Protein AF-A0A7M3TCW0-F1 (afdb_monomer)

Mean predicted aligned error: 7.7 Å

Radius of gyration: 23.43 Å; Cα contacts (8 Å, |Δi|>4): 213; chains: 1; bounding box: 50×34×59 Å

Sequence (186 aa):
MEIKKISEKLANQNLDQLAKSLGYKTTESFQKTLDKFNQSETLKDWLWDGGYDLVNTSTEFVTKLANALNIDITQSMNVAVKYNSLTKKLKDSYIYAITDYKRNTETVFQMMHDNNKRKIPLYADDLLFKTKQEVIDTISKKVVHHYEKNREAVKGNILYYEVYLLTEKYICHIDGSFKEPIGWFN

Secondary structure (DSSP, 8-state):
-HHHHHHHHHTTS-HHHHHHHTT-SSHHHHHHHHHHHHH-SSHHHHHHH--B-SS-BHHHHHHHHHHHTT---HHHHHHHHHHHHHHHHHTT-EEEEEE----SS--HHHHHHHHHHHEEE--HHHHTT--HHHHHHHHHHHHHHHHHHHTTTSSS-EEEEEEEETTEEEEE-TTS-BPSP-----

Nearest PDB structures (foldseek):
  7yyh-assembly1_N  TM=1.724E-01  e=1.184E+00  Homo sapiens
  6eqt-assembly1_A  TM=2.057E-01  e=2.791E+00  Homo sapiens
  7ywx-assembly1_N  TM=1.913E-01  e=4.942E+00  Homo sapiens

Solvent-accessible surface area (backbone atoms only — not comparable to full-atom values): 10630 Å² total; per-residue (Å²): 109,62,56,61,56,52,57,61,60,48,76,80,54,62,57,62,62,50,18,47,76,63,65,37,94,42,48,68,64,37,47,57,53,49,53,56,52,71,68,30,76,38,69,44,51,29,61,71,70,54,46,68,74,90,76,38,41,36,64,53,43,54,51,48,51,27,59,76,67,74,47,92,49,66,69,62,49,53,52,25,53,51,47,55,54,49,38,65,52,30,69,81,15,29,35,36,58,40,50,76,54,76,91,84,85,75,50,71,68,59,49,53,54,41,51,57,71,34,50,44,85,44,54,48,87,60,50,62,99,49,54,72,64,54,32,50,54,47,49,21,52,52,43,31,54,49,44,76,74,33,50,85,78,37,72,44,55,71,71,33,29,42,35,35,52,67,94,43,79,43,53,32,38,62,86,30,49,70,68,83,81,70,84,73,84,130

Structure (mmCIF, N/CA/C/O backbone):
data_AF-A0A7M3TCW0-F1
#
_entry.id   AF-A0A7M3TCW0-F1
#
loop_
_atom_site.group_PDB
_atom_site.id
_atom_site.type_symbol
_atom_site.label_atom_id
_atom_site.label_alt_id
_atom_site.label_comp_id
_atom_site.label_asym_id
_atom_site.label_entity_id
_atom_site.label_seq_id
_atom_site.pdbx_PDB_ins_code
_atom_site.Cartn_x
_atom_site.Cartn_y
_atom_site.Cartn_z
_atom_site.occupancy
_atom_site.B_iso_or_equiv
_atom_site.auth_seq_id
_atom_site.auth_comp_id
_atom_site.auth_asym_id
_atom_site.auth_atom_id
_atom_site.pdbx_PDB_model_num
ATOM 1 N N . MET A 1 1 ? -13.061 -10.212 9.613 1.00 52.66 1 MET A N 1
ATOM 2 C CA . MET A 1 1 ? -13.531 -11.285 10.528 1.00 52.66 1 MET A CA 1
ATOM 3 C C . MET A 1 1 ? -13.792 -10.784 11.952 1.00 52.66 1 MET A C 1
ATOM 5 O O . MET A 1 1 ? -14.714 -11.291 12.571 1.00 52.66 1 MET A O 1
ATOM 9 N N . GLU A 1 2 ? -13.056 -9.795 12.478 1.00 64.88 2 GLU A N 1
ATOM 10 C CA . GLU A 1 2 ? -13.273 -9.325 13.863 1.00 64.88 2 GLU A CA 1
ATOM 11 C C . GLU A 1 2 ? -14.311 -8.213 14.034 1.00 64.88 2 GLU A C 1
ATOM 13 O O . GLU A 1 2 ? -15.026 -8.235 15.029 1.00 64.88 2 GLU A O 1
ATOM 18 N N . ILE A 1 3 ? -14.477 -7.316 13.051 1.00 73.56 3 ILE A N 1
ATOM 19 C CA . ILE A 1 3 ? -15.500 -6.255 13.119 1.00 73.56 3 ILE A CA 1
ATOM 20 C C . ILE A 1 3 ? -16.894 -6.863 13.307 1.00 73.56 3 ILE A C 1
ATOM 22 O O . ILE A 1 3 ? -17.595 -6.479 14.231 1.00 73.56 3 ILE A O 1
ATOM 26 N N . LYS A 1 4 ? -17.238 -7.919 12.555 1.00 74.06 4 LYS A N 1
ATOM 27 C CA . LYS A 1 4 ? -18.513 -8.640 12.727 1.00 74.06 4 LYS A CA 1
ATOM 28 C C . LYS A 1 4 ? -18.716 -9.201 14.143 1.00 74.06 4 LYS A C 1
ATOM 30 O O . LYS A 1 4 ? -19.789 -9.022 14.701 1.00 74.06 4 LYS A O 1
ATOM 35 N N . LYS A 1 5 ? -17.687 -9.803 14.758 1.00 73.12 5 LYS A N 1
ATOM 36 C CA . LYS A 1 5 ? -17.766 -10.309 16.146 1.00 73.12 5 LYS A CA 1
ATOM 37 C C . LYS A 1 5 ? -17.983 -9.181 17.162 1.00 73.12 5 LYS A C 1
ATOM 39 O O . LYS A 1 5 ? -18.699 -9.363 18.144 1.00 73.12 5 LYS A O 1
ATOM 44 N N . ILE A 1 6 ? -17.356 -8.024 16.933 1.00 75.50 6 ILE A N 1
ATOM 45 C CA . ILE A 1 6 ? -17.550 -6.816 17.745 1.00 75.50 6 ILE A CA 1
ATOM 46 C C . ILE A 1 6 ? -18.992 -6.313 17.586 1.00 75.50 6 ILE A C 1
ATOM 48 O O . ILE A 1 6 ? -19.667 -6.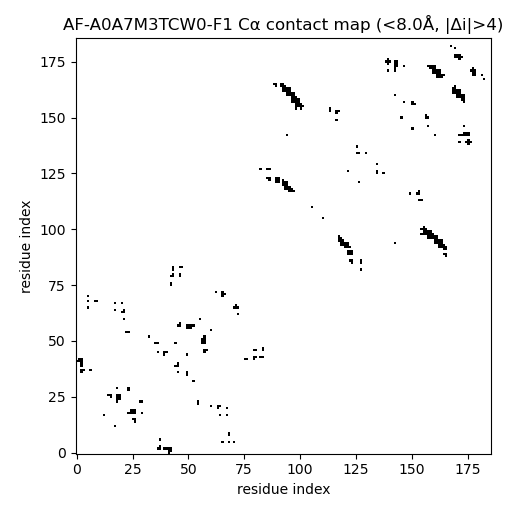097 18.591 1.00 75.50 6 ILE A O 1
ATOM 52 N N . SER A 1 7 ? -19.494 -6.210 16.351 1.00 74.94 7 SER A N 1
ATOM 53 C CA . SER A 1 7 ? -20.872 -5.794 16.052 1.00 74.94 7 SER A CA 1
ATOM 54 C C . SER A 1 7 ? -21.922 -6.744 16.649 1.00 74.94 7 SER A C 1
ATOM 56 O O . SER A 1 7 ? -22.936 -6.286 17.165 1.00 74.94 7 SER A O 1
ATOM 58 N N . GLU A 1 8 ? -21.675 -8.056 16.657 1.00 77.81 8 GLU A N 1
ATOM 59 C CA . GLU A 1 8 ? -22.563 -9.054 17.276 1.00 77.81 8 GLU A CA 1
ATOM 60 C C . GLU A 1 8 ? -22.619 -8.919 18.805 1.00 77.81 8 GLU A C 1
ATOM 62 O O . GLU A 1 8 ? -23.700 -8.947 19.394 1.00 77.81 8 GLU A O 1
ATOM 67 N N . LYS A 1 9 ? -21.471 -8.722 19.471 1.00 78.81 9 LYS A N 1
ATOM 68 C CA . LYS A 1 9 ? -21.430 -8.502 20.930 1.00 78.81 9 LYS A CA 1
ATOM 69 C C . LYS A 1 9 ? -22.040 -7.162 21.347 1.00 78.81 9 LYS A C 1
ATOM 71 O O . LYS A 1 9 ? -22.556 -7.059 22.460 1.00 78.81 9 LYS A O 1
ATOM 76 N N . LEU A 1 10 ? -21.995 -6.158 20.472 1.00 81.25 10 LEU A N 1
ATOM 77 C CA . LEU A 1 10 ? -22.581 -4.836 20.696 1.00 81.25 10 LEU A CA 1
ATOM 78 C C . LEU A 1 10 ? -24.108 -4.856 20.801 1.00 81.25 10 LEU A C 1
ATOM 80 O O . LEU A 1 10 ? -24.660 -4.050 21.544 1.00 81.25 10 LEU A O 1
ATOM 84 N N . ALA A 1 11 ? -24.782 -5.789 20.122 1.00 74.75 11 ALA A N 1
ATOM 85 C CA . ALA A 1 11 ? -26.246 -5.864 20.097 1.00 74.75 11 ALA A CA 1
ATOM 86 C C . ALA A 1 11 ? -26.885 -6.044 21.490 1.00 74.75 11 ALA A C 1
ATOM 88 O O . ALA A 1 11 ? -28.045 -5.694 21.682 1.00 74.75 11 ALA A O 1
ATOM 89 N N . ASN A 1 12 ? -26.122 -6.550 22.466 1.00 73.44 12 ASN A N 1
ATOM 90 C CA . ASN A 1 12 ? -26.589 -6.820 23.829 1.00 73.44 12 ASN A CA 1
ATOM 91 C C . ASN A 1 12 ? -26.092 -5.797 24.868 1.00 73.44 12 ASN A C 1
ATOM 93 O O . ASN A 1 12 ? -26.224 -6.036 26.068 1.00 73.44 12 ASN A O 1
ATOM 97 N N . GLN A 1 13 ? -25.474 -4.692 24.440 1.00 79.94 13 GLN A N 1
ATOM 98 C CA . GLN A 1 13 ? -24.865 -3.708 25.340 1.00 79.94 13 GLN A CA 1
ATOM 99 C C . GLN A 1 13 ? -25.713 -2.448 25.499 1.00 79.94 13 GLN A C 1
ATOM 101 O O . GLN A 1 13 ? -26.402 -2.007 24.581 1.00 79.94 13 GLN A O 1
ATOM 106 N N . ASN A 1 14 ? -25.604 -1.813 26.667 1.00 86.06 14 ASN A N 1
ATOM 107 C CA . ASN A 1 14 ? -26.150 -0.479 26.883 1.00 86.06 14 ASN A CA 1
ATOM 108 C C . ASN A 1 14 ? -25.229 0.563 26.221 1.00 86.06 14 ASN A C 1
ATOM 110 O O . ASN A 1 14 ? -24.142 0.854 26.728 1.00 86.06 14 ASN A O 1
ATOM 114 N N . LEU A 1 15 ? -25.672 1.127 25.092 1.00 87.38 15 LEU A N 1
ATOM 115 C CA . LEU A 1 15 ? -24.883 2.077 24.300 1.00 87.38 15 LEU A CA 1
ATOM 116 C C . LEU A 1 15 ? -24.520 3.352 25.073 1.00 87.38 15 LEU A C 1
ATOM 118 O O . LEU A 1 15 ? -23.432 3.878 24.864 1.00 87.38 15 LEU A O 1
ATOM 122 N N . ASP A 1 16 ? -25.360 3.820 26.000 1.00 88.81 16 ASP A N 1
ATOM 123 C CA . ASP A 1 16 ? -25.071 5.017 26.803 1.00 88.81 16 ASP A CA 1
ATOM 124 C C . ASP A 1 16 ? -23.925 4.771 27.790 1.00 88.81 16 ASP A C 1
ATOM 126 O O . ASP A 1 16 ? -23.047 5.620 27.979 1.00 88.81 16 ASP A O 1
ATOM 130 N N . GLN A 1 17 ? -23.924 3.605 28.442 1.00 88.69 17 GLN A N 1
ATOM 131 C CA . GLN A 1 17 ? -22.841 3.211 29.346 1.00 88.69 17 GLN A CA 1
ATOM 132 C C . GLN A 1 17 ? -21.542 2.984 28.573 1.00 88.69 17 GLN A C 1
ATOM 134 O O . GLN A 1 17 ? -20.478 3.4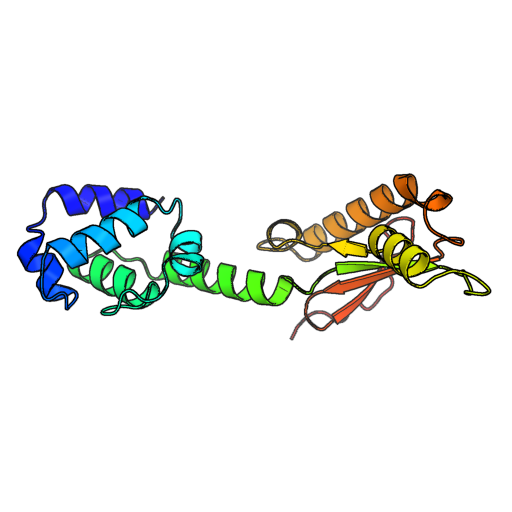43 28.999 1.00 88.69 17 GLN A O 1
ATOM 139 N N . LEU A 1 18 ? -21.638 2.343 27.408 1.00 90.75 18 LEU A N 1
ATOM 140 C CA . LEU A 1 18 ? -20.496 2.098 26.542 1.00 90.75 18 LEU A CA 1
ATOM 141 C C . LEU A 1 18 ? -19.901 3.413 26.017 1.00 90.75 18 LEU A C 1
ATOM 143 O O . LEU A 1 18 ? -18.699 3.630 26.161 1.00 90.75 18 LEU A O 1
ATOM 147 N N . ALA A 1 19 ? -20.732 4.334 25.522 1.00 92.94 19 ALA A N 1
ATOM 148 C CA . ALA A 1 19 ? -20.312 5.657 25.065 1.00 92.94 19 ALA A CA 1
ATOM 149 C C . ALA A 1 19 ? -19.507 6.398 26.145 1.00 92.94 19 ALA A C 1
ATOM 151 O O . ALA A 1 19 ? -18.404 6.882 25.877 1.00 92.94 19 ALA A O 1
ATOM 152 N N . LYS A 1 20 ? -20.001 6.407 27.390 1.00 92.06 20 LYS A N 1
ATOM 153 C CA . LYS A 1 20 ? -19.297 7.015 28.531 1.00 92.06 20 LYS A CA 1
ATOM 154 C C . LYS A 1 20 ? -17.958 6.339 28.814 1.00 92.06 20 LYS A C 1
ATOM 156 O O . LYS A 1 20 ? -16.969 7.036 29.025 1.00 92.06 20 LYS A O 1
ATOM 161 N N . SER A 1 21 ? -17.901 5.006 28.781 1.00 90.94 21 SER A N 1
ATOM 162 C CA . SER A 1 21 ? -16.655 4.259 29.015 1.00 90.94 21 SER A CA 1
ATOM 163 C C . SER A 1 21 ? -15.575 4.540 27.961 1.00 90.94 21 SER A C 1
ATOM 165 O O . SER A 1 21 ? -14.385 4.518 28.269 1.00 90.94 21 SER A O 1
ATOM 167 N N . LEU A 1 22 ? -15.982 4.879 26.732 1.00 93.81 22 LEU A N 1
ATOM 168 C CA . LEU A 1 22 ? -15.083 5.260 25.641 1.00 93.81 22 LEU A CA 1
ATOM 169 C C . LEU A 1 22 ? -14.735 6.763 25.636 1.00 93.81 22 LEU A C 1
ATOM 171 O O . LEU A 1 22 ? -13.916 7.193 24.820 1.00 93.81 22 LEU A O 1
ATOM 175 N N . GLY A 1 23 ? -15.306 7.551 26.554 1.00 93.94 23 GLY A N 1
ATOM 176 C CA . GLY A 1 23 ? -15.033 8.983 26.724 1.00 93.94 23 GLY A CA 1
ATOM 177 C C . GLY A 1 23 ? -15.970 9.921 25.957 1.00 93.94 23 GLY A C 1
ATOM 178 O O . GLY A 1 23 ? -15.739 11.130 25.939 1.00 93.94 23 GLY A O 1
ATOM 179 N N . TYR A 1 24 ? -17.033 9.405 25.336 1.00 95.00 24 TYR A N 1
ATOM 180 C CA . TYR A 1 24 ? -18.000 10.235 24.622 1.00 95.00 24 TYR A CA 1
ATOM 181 C C . TYR A 1 24 ? -18.941 10.953 25.589 1.00 95.00 24 TYR A C 1
ATOM 183 O O . TYR A 1 24 ? -19.438 10.384 26.561 1.00 95.00 24 TYR A O 1
ATOM 191 N N . LYS A 1 25 ? -19.229 12.222 25.280 1.00 90.94 25 LYS A N 1
ATOM 192 C CA . LYS A 1 25 ? -20.199 13.036 26.031 1.00 90.94 25 LYS A CA 1
ATOM 193 C C . LYS A 1 25 ? -21.648 12.653 25.733 1.00 90.94 25 LYS A C 1
ATOM 195 O O . LYS A 1 25 ? -22.504 12.825 26.595 1.00 90.94 25 LYS A O 1
ATOM 200 N N . THR A 1 26 ? -21.923 12.179 24.518 1.00 91.50 26 THR A N 1
ATOM 201 C CA . THR A 1 26 ? -23.266 11.812 24.061 1.00 91.50 26 THR A CA 1
ATOM 202 C C . THR A 1 26 ? -23.232 10.482 23.323 1.00 91.50 26 THR A C 1
ATOM 204 O O . THR A 1 26 ? -22.252 10.140 22.664 1.00 91.50 26 THR A O 1
ATOM 207 N N . THR A 1 27 ? -24.328 9.736 23.405 1.00 92.81 27 THR A N 1
ATOM 208 C CA . THR A 1 27 ? -24.494 8.473 22.674 1.00 92.81 27 THR A CA 1
ATOM 209 C C . THR A 1 27 ? -24.545 8.702 21.169 1.00 92.81 27 THR A C 1
ATOM 211 O O . THR A 1 27 ? -24.042 7.890 20.406 1.00 92.81 27 THR A O 1
ATOM 214 N N . GLU A 1 28 ? -25.071 9.847 20.726 1.00 92.38 28 GLU A N 1
ATOM 215 C CA . GLU A 1 28 ? -25.125 10.200 19.307 1.00 92.38 28 GLU A CA 1
ATOM 216 C C . GLU A 1 28 ? -23.726 10.340 18.683 1.00 92.38 28 GLU A C 1
ATOM 218 O O . GLU A 1 28 ? -23.503 9.881 17.563 1.00 92.38 28 GLU A O 1
ATOM 223 N N . SER A 1 29 ? -22.764 10.953 19.388 1.00 91.19 29 SER A N 1
ATOM 224 C CA . SER A 1 29 ? -21.401 11.079 18.856 1.00 91.19 29 SER A CA 1
ATOM 225 C C . SER A 1 29 ? -20.695 9.729 18.801 1.00 91.19 29 SER A C 1
ATOM 227 O O . SER A 1 29 ? -20.063 9.421 17.793 1.00 91.19 29 SER A O 1
ATOM 229 N N . PHE A 1 30 ? -20.886 8.895 19.825 1.00 94.31 30 PHE A N 1
ATOM 230 C CA . PHE A 1 30 ? -20.423 7.512 19.814 1.00 94.31 30 PHE A CA 1
ATOM 231 C C . PHE A 1 30 ? -21.020 6.718 18.644 1.00 94.31 30 PHE A C 1
ATOM 233 O O . PHE A 1 30 ? -20.277 6.067 17.912 1.00 94.31 30 PHE A O 1
ATOM 240 N N . GLN A 1 31 ? -22.336 6.812 18.425 1.00 91.88 31 GLN A N 1
ATOM 241 C CA . GLN A 1 31 ? -23.027 6.080 17.364 1.00 91.88 31 GLN A CA 1
ATOM 242 C C . GLN A 1 31 ? -22.484 6.445 15.981 1.00 91.88 31 GLN A C 1
ATOM 244 O O . GLN A 1 31 ? -22.228 5.556 15.181 1.00 91.88 31 GLN A O 1
ATOM 249 N N . LYS A 1 32 ? -22.205 7.729 15.719 1.00 92.00 32 LYS A N 1
ATOM 250 C CA . LYS A 1 32 ? -21.603 8.164 14.445 1.00 92.00 32 LYS A CA 1
ATOM 251 C C . LYS A 1 32 ? -20.251 7.500 14.183 1.00 92.00 32 LYS A C 1
ATOM 253 O O . LYS A 1 32 ? -19.978 7.094 13.054 1.00 92.00 32 LYS A O 1
ATOM 258 N N . THR A 1 33 ? -19.397 7.396 15.199 1.00 93.12 33 THR A N 1
ATOM 259 C CA . THR A 1 33 ? -18.105 6.707 15.071 1.00 93.12 33 THR A CA 1
ATOM 260 C C . THR A 1 33 ? -18.301 5.204 14.920 1.00 93.12 33 THR A C 1
ATOM 262 O O . THR A 1 33 ? -17.653 4.583 14.078 1.00 93.12 33 THR A O 1
ATOM 265 N N . LEU A 1 34 ? -19.234 4.622 15.674 1.00 91.50 34 LEU A N 1
ATOM 266 C CA . LEU A 1 34 ? -19.557 3.204 15.593 1.00 91.50 34 LEU A CA 1
ATOM 267 C C . LEU A 1 34 ? -20.109 2.807 14.215 1.00 91.50 34 LEU A C 1
ATOM 269 O O . LEU A 1 34 ? -19.727 1.768 13.682 1.00 91.50 34 LEU A O 1
ATOM 273 N N . ASP A 1 35 ? -20.947 3.639 13.603 1.00 90.56 35 ASP A N 1
ATOM 274 C CA . ASP A 1 35 ? -21.482 3.409 12.260 1.00 90.56 35 ASP A CA 1
ATOM 275 C C . ASP A 1 35 ? -20.360 3.392 11.218 1.00 90.56 35 ASP A C 1
ATOM 277 O O . ASP A 1 35 ? -20.307 2.490 10.384 1.00 90.56 35 ASP A O 1
ATOM 281 N N . LYS A 1 36 ? -19.408 4.331 11.305 1.00 91.00 36 LYS A N 1
ATOM 282 C CA . LYS A 1 36 ? -18.212 4.332 10.444 1.00 91.00 36 LYS A CA 1
ATOM 283 C C . LYS A 1 36 ? -17.336 3.101 10.671 1.00 91.00 36 LYS A C 1
ATOM 285 O O . LYS A 1 36 ? -16.837 2.512 9.715 1.00 91.00 36 LYS A O 1
ATOM 290 N N . PHE A 1 37 ? -17.162 2.693 11.925 1.00 91.38 37 PHE A N 1
ATOM 291 C CA . PHE A 1 37 ? -16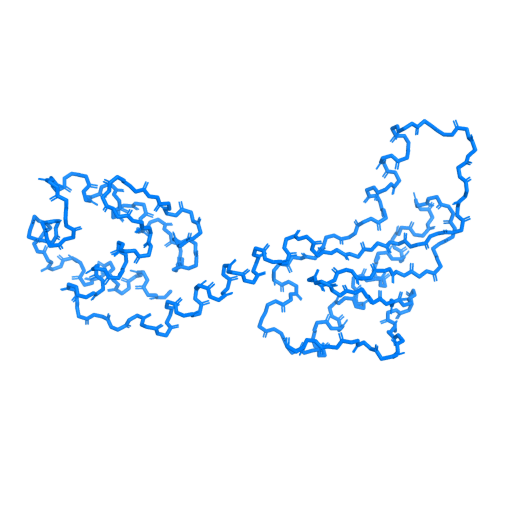.430 1.474 12.259 1.00 91.38 37 PHE A CA 1
ATOM 292 C C . PHE A 1 37 ? -17.095 0.238 11.641 1.00 91.38 37 PHE A C 1
ATOM 294 O O . PHE A 1 37 ? -16.420 -0.575 11.017 1.00 91.38 37 PHE A O 1
ATOM 301 N N . ASN A 1 38 ? -18.422 0.131 11.734 1.00 89.12 38 ASN A N 1
ATOM 302 C CA . ASN A 1 38 ? -19.191 -0.976 11.159 1.00 89.12 38 ASN A CA 1
ATOM 303 C C . ASN A 1 38 ? -19.194 -0.987 9.619 1.00 89.12 38 ASN A C 1
ATOM 305 O O . ASN A 1 38 ? -19.422 -2.038 9.026 1.00 89.12 38 ASN A O 1
ATOM 309 N N . GLN A 1 39 ? -18.941 0.154 8.971 1.00 89.25 39 GLN A N 1
ATOM 310 C CA . GLN A 1 39 ? -18.754 0.242 7.517 1.00 89.25 39 GLN A CA 1
ATOM 311 C C . GLN A 1 39 ? -17.380 -0.267 7.057 1.00 89.25 39 GLN A C 1
ATOM 313 O O . GLN A 1 39 ? -17.211 -0.564 5.878 1.00 89.25 39 GLN A O 1
ATOM 318 N N . SER A 1 40 ? -16.402 -0.376 7.960 1.00 89.69 40 SER A N 1
ATOM 319 C CA . SER A 1 40 ? -15.076 -0.901 7.623 1.00 89.69 4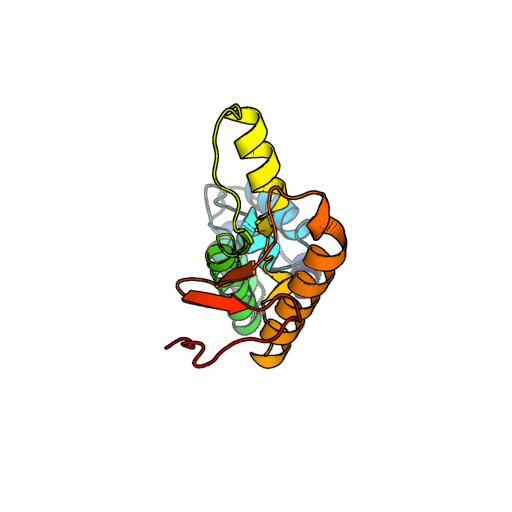0 SER A CA 1
ATOM 320 C C . SER A 1 40 ? -15.124 -2.425 7.475 1.00 89.69 40 SER A C 1
ATOM 322 O O . SER A 1 40 ? -15.660 -3.129 8.332 1.00 89.69 40 SER A O 1
ATOM 324 N N . GLU A 1 41 ? -14.532 -2.968 6.410 1.00 87.12 41 GLU A N 1
ATOM 325 C CA . GLU A 1 41 ? -14.524 -4.420 6.172 1.00 87.12 41 GLU A CA 1
ATOM 326 C C . GLU A 1 41 ? -13.557 -5.148 7.114 1.00 87.12 41 GLU A C 1
ATOM 328 O O . GLU A 1 41 ? -13.826 -6.251 7.623 1.00 87.12 41 GLU A O 1
ATOM 333 N N . THR A 1 42 ? -12.409 -4.521 7.371 1.00 87.75 42 THR A N 1
ATOM 334 C CA . THR A 1 42 ? -11.358 -5.050 8.227 1.00 87.75 42 THR A CA 1
ATOM 335 C C . THR A 1 42 ? -10.810 -4.001 9.190 1.00 87.75 42 THR A C 1
ATOM 337 O O . THR A 1 42 ? -10.974 -2.795 9.028 1.00 87.75 42 THR A O 1
ATOM 340 N N . LEU A 1 43 ? -10.094 -4.482 10.210 1.00 89.44 43 LEU A N 1
ATOM 341 C CA . LEU A 1 43 ? -9.388 -3.613 11.146 1.00 89.44 43 LEU A CA 1
ATOM 342 C C . LEU A 1 43 ? -8.300 -2.779 10.451 1.00 89.44 43 LEU A C 1
ATOM 344 O O . LEU A 1 43 ? -8.007 -1.677 10.892 1.00 89.44 43 LEU A O 1
ATOM 348 N N . LYS A 1 44 ? -7.709 -3.287 9.362 1.00 89.19 44 LYS A N 1
ATOM 349 C CA . LYS A 1 44 ? -6.703 -2.554 8.579 1.00 89.19 44 LYS A CA 1
ATOM 350 C C . LYS A 1 44 ? -7.320 -1.295 7.981 1.00 89.19 44 LYS A C 1
ATOM 352 O O . LYS A 1 44 ? -6.752 -0.221 8.154 1.00 89.19 44 LYS A O 1
ATOM 357 N N . ASP A 1 45 ? -8.496 -1.448 7.376 1.00 89.44 45 ASP A N 1
ATOM 358 C CA . ASP A 1 45 ? -9.246 -0.367 6.730 1.00 89.44 45 ASP A CA 1
ATOM 359 C C . ASP A 1 45 ? -9.667 0.667 7.771 1.00 89.44 45 ASP A C 1
ATOM 361 O O . ASP A 1 45 ? -9.383 1.851 7.622 1.00 89.44 45 ASP A O 1
ATOM 365 N N . TRP A 1 46 ? -10.207 0.214 8.909 1.00 93.00 46 TRP A N 1
ATOM 366 C CA . TRP A 1 46 ? -10.540 1.112 10.016 1.00 93.00 46 TRP A CA 1
ATOM 367 C C . TRP A 1 46 ? -9.326 1.898 10.528 1.00 93.00 46 TRP A C 1
ATOM 369 O O . TRP A 1 46 ? -9.404 3.103 10.758 1.00 93.00 46 TRP A O 1
ATOM 379 N N . LEU A 1 47 ? -8.183 1.239 10.726 1.00 91.75 47 LEU A N 1
ATOM 380 C CA . LEU A 1 47 ? -6.977 1.919 11.200 1.00 91.75 47 LEU A CA 1
ATOM 381 C C . LEU A 1 47 ? -6.375 2.855 10.145 1.00 91.75 47 LEU A C 1
ATOM 383 O O . LEU A 1 47 ? -5.639 3.770 10.512 1.00 91.75 47 LEU A O 1
ATOM 387 N N . TRP A 1 48 ? -6.653 2.620 8.863 1.00 89.00 48 TRP A N 1
ATOM 388 C CA . TRP A 1 48 ? -6.194 3.453 7.755 1.00 89.00 48 TRP A CA 1
ATOM 389 C C . TRP A 1 48 ? -7.080 4.696 7.577 1.00 89.00 48 TRP A C 1
ATOM 391 O O . TRP A 1 48 ? -6.551 5.805 7.521 1.00 89.00 48 TRP A O 1
ATOM 401 N N . ASP A 1 49 ? -8.405 4.523 7.588 1.00 86.50 49 ASP A N 1
ATOM 402 C CA . ASP A 1 49 ? -9.386 5.562 7.231 1.00 86.50 49 ASP A CA 1
ATOM 403 C C . ASP A 1 49 ? -10.141 6.174 8.424 1.00 86.50 49 ASP A C 1
ATOM 405 O O . ASP A 1 49 ? -10.670 7.282 8.323 1.00 86.50 49 ASP A O 1
ATOM 409 N N . GLY A 1 50 ? -10.201 5.490 9.571 1.00 80.12 50 GLY A N 1
ATOM 410 C CA . GLY A 1 50 ? -11.051 5.870 10.710 1.00 80.12 50 GLY A CA 1
ATOM 411 C C . GLY A 1 50 ? -10.679 7.200 11.374 1.00 80.12 50 GLY A C 1
ATOM 412 O O . GLY A 1 50 ? -11.541 7.867 11.943 1.00 80.12 50 GLY A O 1
ATOM 413 N N . GLY A 1 51 ? -9.418 7.626 11.255 1.00 84.62 51 G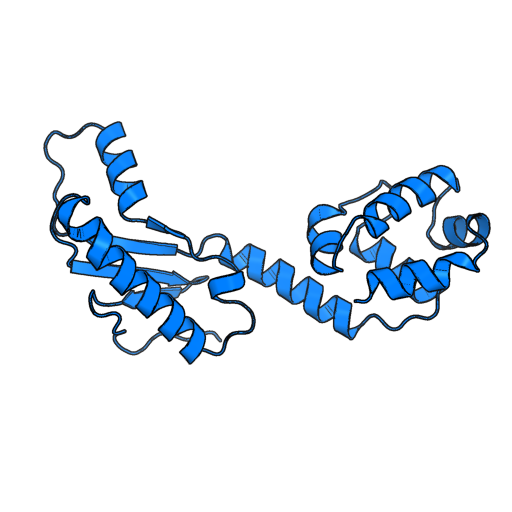LY A N 1
ATOM 414 C CA . GLY A 1 51 ? -8.963 8.954 11.677 1.00 84.62 51 GLY A CA 1
ATOM 415 C C . GLY A 1 51 ? -9.162 9.271 13.168 1.00 84.62 51 GLY A C 1
ATOM 416 O O . GLY A 1 51 ? -9.224 8.381 14.012 1.00 84.62 51 GLY A O 1
ATOM 417 N N . TYR A 1 52 ? -9.197 10.567 13.493 1.00 90.06 52 TYR A N 1
ATOM 418 C CA . TYR A 1 52 ? -9.507 11.093 14.827 1.00 90.06 52 TYR A CA 1
ATOM 419 C C . TYR A 1 52 ? -10.913 11.694 14.823 1.00 90.06 52 TYR A C 1
ATOM 421 O O . TYR A 1 52 ? -11.220 12.527 13.969 1.00 90.06 52 TYR A O 1
ATOM 429 N N . ASP A 1 53 ? -11.754 11.304 15.778 1.00 87.94 53 ASP A N 1
ATOM 430 C CA . ASP A 1 53 ? -13.164 11.712 15.834 1.00 87.94 53 ASP A CA 1
ATOM 431 C C . ASP A 1 53 ? -13.469 12.814 16.866 1.00 87.94 53 ASP A C 1
ATOM 433 O O . ASP A 1 53 ? -14.631 13.040 17.202 1.00 87.94 53 ASP A O 1
ATOM 437 N N . LEU A 1 54 ? -12.433 13.515 17.345 1.00 89.50 54 LEU A N 1
ATOM 438 C CA . LEU A 1 54 ? -12.470 14.496 18.445 1.00 89.50 54 LEU A CA 1
ATOM 439 C C . LEU A 1 54 ? -12.516 13.905 19.862 1.00 89.50 54 LEU A C 1
ATOM 441 O O . LEU A 1 54 ? -12.450 14.669 20.827 1.00 89.50 54 LEU A O 1
ATOM 445 N N . VAL A 1 55 ? -12.598 12.581 20.003 1.00 93.19 55 VAL A N 1
ATOM 446 C CA . VAL A 1 55 ? -12.569 11.876 21.295 1.00 93.19 55 VAL A CA 1
ATOM 447 C C . VAL A 1 55 ? -11.484 10.803 21.306 1.00 93.19 55 VAL A C 1
ATOM 449 O O . VAL A 1 55 ? -10.720 10.703 22.262 1.00 93.19 55 VAL A O 1
ATOM 452 N N . ASN A 1 56 ? -11.412 10.014 20.240 1.00 94.06 56 ASN A N 1
ATOM 453 C CA . ASN A 1 56 ? -10.525 8.879 20.073 1.00 94.06 56 ASN A CA 1
ATOM 454 C C . ASN A 1 56 ? -9.897 8.900 18.676 1.00 94.06 56 ASN A C 1
ATOM 456 O O . ASN A 1 56 ? -10.533 9.223 17.670 1.00 94.06 56 ASN A O 1
ATOM 460 N N . THR A 1 57 ? -8.636 8.500 18.595 1.00 93.69 57 THR A N 1
ATOM 461 C CA . THR A 1 57 ? -8.050 7.991 17.351 1.00 93.69 57 THR A CA 1
ATOM 462 C C . THR A 1 57 ? -8.667 6.637 16.990 1.00 93.69 57 THR A C 1
ATOM 464 O O . THR A 1 57 ? -9.194 5.935 17.856 1.00 93.69 57 THR A O 1
ATOM 467 N N . SER A 1 58 ? -8.558 6.221 15.727 1.00 92.81 58 SER A N 1
ATOM 468 C CA . SER A 1 58 ? -9.022 4.907 15.259 1.00 92.81 58 SER A CA 1
ATOM 469 C C . SER A 1 58 ? -8.489 3.754 16.123 1.00 92.81 58 SER A C 1
ATOM 471 O O . SER A 1 58 ? -9.253 2.858 16.489 1.00 92.81 58 SER A O 1
ATOM 473 N N . THR A 1 59 ? -7.214 3.815 16.523 1.00 93.00 59 THR A N 1
ATOM 474 C CA . THR A 1 59 ? -6.570 2.846 17.425 1.00 93.00 59 THR A CA 1
ATOM 475 C C . THR A 1 59 ? -7.154 2.875 18.836 1.00 93.00 59 THR A C 1
ATOM 477 O O . THR A 1 59 ? -7.460 1.821 19.399 1.00 93.00 59 THR A O 1
ATOM 480 N N . GLU A 1 60 ? -7.317 4.058 19.432 1.00 94.50 60 GLU A N 1
ATOM 481 C CA . GLU A 1 60 ? -7.891 4.189 20.777 1.00 94.50 60 GLU A CA 1
ATOM 482 C C . GLU A 1 60 ? -9.335 3.705 20.812 1.00 94.50 60 GLU A C 1
ATOM 484 O O . GLU A 1 60 ? -9.705 2.976 21.731 1.00 94.50 60 GLU A O 1
ATOM 489 N N . PHE A 1 61 ? -10.126 4.066 19.799 1.00 94.69 61 PHE A N 1
ATOM 490 C CA . PHE A 1 61 ? -11.530 3.691 19.693 1.00 94.69 61 PHE A CA 1
ATOM 491 C C . PHE A 1 61 ? -11.694 2.177 19.768 1.00 94.69 61 PHE A C 1
ATOM 493 O O . PHE A 1 61 ? -12.371 1.665 20.657 1.00 94.69 61 PHE A O 1
ATOM 500 N N . VAL A 1 62 ? -11.023 1.449 18.874 1.00 92.88 62 VAL A N 1
ATOM 501 C CA . VAL A 1 62 ? -11.172 -0.006 18.799 1.00 92.88 62 VAL A CA 1
ATOM 502 C C . VAL A 1 62 ? -10.547 -0.716 20.003 1.00 92.88 62 VAL A C 1
ATOM 504 O O . VAL A 1 62 ? -11.086 -1.722 20.451 1.00 92.88 62 VAL A O 1
ATOM 507 N N . THR A 1 63 ? -9.473 -0.172 20.588 1.00 92.19 63 THR A N 1
ATOM 508 C CA . THR A 1 63 ? -8.859 -0.726 21.807 1.00 92.19 63 THR A CA 1
ATOM 509 C C . THR A 1 63 ? -9.792 -0.585 23.007 1.00 92.19 63 THR A C 1
ATOM 511 O O . THR A 1 63 ? -10.052 -1.559 23.711 1.00 92.19 63 THR A O 1
ATOM 514 N N . LYS A 1 64 ? -10.352 0.611 23.231 1.00 93.50 64 LYS A N 1
ATOM 515 C CA . LYS A 1 64 ? -11.318 0.855 24.313 1.00 93.50 64 LYS A CA 1
ATOM 516 C C . LYS A 1 64 ? -12.593 0.038 24.110 1.00 93.50 64 LYS A C 1
ATOM 518 O O . LYS A 1 64 ? -13.090 -0.549 25.067 1.00 93.50 64 LYS A O 1
ATOM 523 N N . LEU A 1 65 ? -13.082 -0.046 22.872 1.00 92.50 65 LEU A N 1
ATOM 524 C CA . LEU A 1 65 ? -14.251 -0.848 22.516 1.00 92.50 65 LEU A CA 1
ATOM 525 C C . LEU A 1 65 ? -14.025 -2.339 22.796 1.00 92.50 65 LEU A C 1
ATOM 527 O O . LEU A 1 65 ? -14.853 -2.975 23.441 1.00 92.50 65 LEU A O 1
ATOM 531 N N . ALA A 1 66 ? -12.896 -2.897 22.362 1.00 90.94 66 ALA A N 1
ATOM 532 C CA . ALA A 1 66 ? -12.563 -4.299 22.600 1.00 90.94 66 ALA A CA 1
ATOM 533 C C . ALA A 1 66 ? -12.401 -4.613 24.093 1.00 90.94 66 ALA A C 1
ATOM 535 O O . ALA A 1 66 ? -12.930 -5.623 24.560 1.00 90.94 66 ALA A O 1
ATOM 536 N N . ASN A 1 67 ? -11.765 -3.716 24.854 1.00 90.38 67 ASN A N 1
ATOM 537 C CA . ASN A 1 67 ? -11.645 -3.840 26.307 1.00 90.38 67 ASN A CA 1
ATOM 538 C C . ASN A 1 67 ? -13.018 -3.841 26.990 1.00 90.38 67 ASN A C 1
ATOM 540 O O . ASN A 1 67 ? -13.293 -4.716 27.806 1.00 90.38 67 ASN A O 1
ATOM 544 N N . ALA A 1 68 ? -13.908 -2.915 26.623 1.00 90.19 68 ALA A N 1
ATOM 545 C CA . ALA A 1 68 ? -15.259 -2.854 27.181 1.00 90.19 68 ALA A CA 1
ATOM 546 C C . ALA A 1 68 ? -16.092 -4.113 26.868 1.00 90.19 68 ALA A C 1
ATOM 548 O O . ALA A 1 68 ? -16.952 -4.504 27.654 1.00 90.19 68 ALA A O 1
ATOM 549 N N . LEU A 1 69 ? -15.818 -4.775 25.739 1.00 88.50 69 LEU A N 1
ATOM 550 C CA . LEU A 1 69 ? -16.511 -5.990 25.295 1.00 88.50 69 LEU A CA 1
ATOM 551 C C . LEU A 1 69 ? -15.802 -7.298 25.697 1.00 88.50 69 LEU A C 1
ATOM 553 O O . LEU A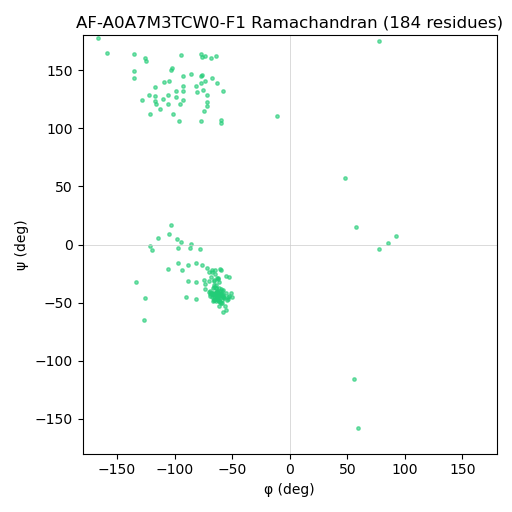 1 69 ? -16.272 -8.388 25.328 1.00 88.50 69 LEU A O 1
ATOM 557 N N . ASN A 1 70 ? -14.683 -7.211 26.426 1.00 88.31 70 ASN A N 1
ATOM 558 C CA . ASN A 1 70 ? -13.799 -8.334 26.753 1.00 88.31 70 ASN A CA 1
ATOM 559 C C . ASN A 1 70 ? -13.463 -9.177 25.508 1.00 88.31 70 ASN A C 1
ATOM 561 O O . ASN A 1 70 ? -13.781 -10.370 25.425 1.00 88.31 70 ASN A O 1
ATOM 565 N N . ILE A 1 71 ? -12.904 -8.528 24.488 1.00 87.69 71 ILE A N 1
ATOM 566 C CA . ILE A 1 71 ? -12.433 -9.155 23.249 1.00 87.69 71 ILE A CA 1
ATOM 567 C C . ILE A 1 71 ? -10.922 -8.952 23.174 1.00 87.69 71 ILE A C 1
ATOM 569 O O . ILE A 1 71 ? -10.453 -7.818 23.150 1.00 87.69 71 ILE A O 1
ATOM 573 N N . ASP A 1 72 ? -10.168 -10.046 23.104 1.00 89.44 72 ASP A N 1
ATOM 574 C CA .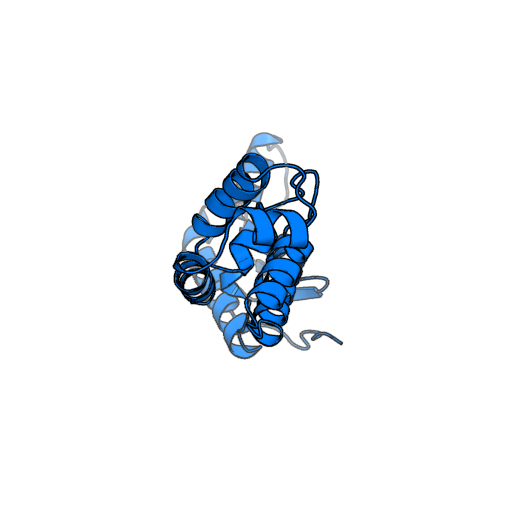 ASP A 1 72 ? -8.745 -9.968 22.784 1.00 89.44 72 ASP A CA 1
ATOM 575 C C . ASP A 1 72 ? -8.577 -9.679 21.287 1.00 89.44 72 ASP A C 1
ATOM 577 O O . ASP A 1 72 ? -8.961 -10.486 20.438 1.00 89.44 72 ASP A O 1
ATOM 581 N N . ILE A 1 73 ? -8.022 -8.505 20.986 1.00 89.06 73 ILE A N 1
ATOM 582 C CA . ILE A 1 73 ? -7.705 -8.048 19.630 1.00 89.06 73 ILE A CA 1
ATOM 583 C C . ILE A 1 73 ? -6.196 -7.887 19.416 1.00 89.06 73 ILE A C 1
ATOM 585 O O . ILE A 1 73 ? -5.787 -7.380 18.372 1.00 89.06 73 ILE A O 1
ATOM 589 N N . THR A 1 74 ? -5.344 -8.268 20.374 1.00 90.25 74 THR A N 1
ATOM 590 C CA . THR A 1 74 ? -3.908 -7.941 20.359 1.00 90.25 74 THR A CA 1
ATOM 591 C C . THR A 1 74 ? -3.225 -8.444 19.090 1.00 90.25 74 THR A C 1
ATOM 593 O O . THR A 1 74 ? -2.510 -7.691 18.424 1.00 90.25 74 THR A O 1
ATOM 596 N N . GLN A 1 75 ? -3.486 -9.692 18.699 1.00 88.50 75 GLN A N 1
ATOM 597 C CA . GLN A 1 75 ? -2.892 -10.263 17.491 1.00 88.50 75 GLN A CA 1
ATOM 598 C C . GLN A 1 75 ? -3.386 -9.561 16.218 1.00 88.50 75 GLN A C 1
ATOM 600 O O . GLN A 1 75 ? -2.587 -9.197 15.354 1.00 88.50 75 GLN A O 1
ATOM 605 N N . SER A 1 76 ? -4.693 -9.336 16.108 1.00 88.81 76 SER A N 1
ATOM 606 C CA . SER A 1 76 ? -5.311 -8.700 14.940 1.00 88.81 76 SER A CA 1
ATOM 607 C C . SER A 1 76 ? -4.899 -7.238 14.795 1.00 88.81 76 SER A C 1
ATOM 609 O O . SER A 1 76 ? -4.615 -6.785 13.684 1.00 88.81 76 SER A O 1
ATOM 611 N N . MET A 1 77 ? -4.769 -6.525 15.914 1.00 90.50 77 MET A N 1
ATOM 612 C CA . MET A 1 77 ? -4.223 -5.173 15.986 1.00 90.50 77 MET A CA 1
ATOM 613 C C . MET A 1 77 ? -2.780 -5.132 15.482 1.00 90.50 77 MET A C 1
ATOM 615 O O . MET A 1 77 ? -2.461 -4.340 14.596 1.00 90.50 77 MET A O 1
ATOM 619 N N . ASN A 1 78 ? -1.919 -6.032 15.969 1.00 89.12 78 ASN A N 1
ATOM 620 C CA . ASN A 1 78 ? -0.524 -6.116 15.529 1.00 89.12 78 ASN A CA 1
ATOM 621 C C . ASN A 1 78 ? -0.410 -6.382 14.023 1.00 89.12 78 ASN A C 1
ATOM 623 O O . ASN A 1 78 ? 0.386 -5.739 13.335 1.00 89.12 78 ASN A O 1
ATOM 627 N N . VAL A 1 79 ? -1.227 -7.294 13.489 1.00 87.25 79 VAL A N 1
ATOM 628 C CA . VAL A 1 79 ? -1.276 -7.571 12.046 1.00 87.25 79 VAL A CA 1
ATOM 629 C C . VAL A 1 79 ? -1.732 -6.339 11.266 1.00 87.25 79 VAL A C 1
ATOM 631 O O . VAL A 1 79 ? -1.130 -6.017 10.241 1.00 87.25 79 VAL A O 1
ATOM 634 N N . ALA A 1 80 ? -2.763 -5.634 11.737 1.00 89.44 80 ALA A N 1
ATOM 635 C CA . ALA A 1 80 ? -3.319 -4.482 11.039 1.00 89.44 80 ALA A CA 1
ATOM 636 C C . ALA A 1 80 ? -2.369 -3.274 11.034 1.00 89.44 80 ALA A C 1
ATOM 638 O O . ALA A 1 80 ? -2.126 -2.679 9.984 1.00 89.44 80 ALA A O 1
ATOM 639 N N . VAL A 1 81 ? -1.744 -2.971 12.173 1.00 88.56 81 VAL A N 1
ATOM 640 C CA . VAL A 1 81 ? -0.721 -1.920 12.284 1.00 88.56 81 VAL A CA 1
ATOM 641 C C . VAL A 1 81 ? 0.491 -2.245 11.413 1.00 88.56 81 VAL A C 1
ATOM 643 O O . VAL A 1 81 ? 0.969 -1.380 10.674 1.00 88.56 81 VAL A O 1
ATOM 646 N N . LYS A 1 82 ? 0.979 -3.494 11.448 1.00 84.88 82 LYS A N 1
ATOM 647 C CA . LYS A 1 82 ? 2.103 -3.931 10.606 1.00 84.88 82 LYS A CA 1
ATOM 648 C C . LYS A 1 82 ? 1.764 -3.804 9.122 1.00 84.88 82 LYS A C 1
ATOM 650 O O . LYS A 1 82 ? 2.596 -3.309 8.366 1.00 84.88 82 LYS A O 1
ATOM 655 N N . TYR A 1 83 ? 0.554 -4.196 8.723 1.00 86.25 83 TYR A N 1
ATOM 656 C CA . TYR A 1 83 ? 0.065 -4.038 7.355 1.00 86.25 83 TYR A CA 1
ATOM 657 C C . TYR A 1 83 ? 0.097 -2.571 6.918 1.00 86.25 83 TYR A C 1
ATOM 659 O O . TYR A 1 83 ? 0.814 -2.237 5.981 1.00 86.25 83 TYR A O 1
ATOM 667 N N . ASN A 1 84 ? -0.585 -1.681 7.644 1.00 88.31 84 ASN A N 1
ATOM 668 C CA . ASN A 1 84 ? -0.681 -0.261 7.291 1.00 88.31 84 ASN A CA 1
ATOM 669 C C . ASN A 1 84 ? 0.696 0.423 7.259 1.00 88.31 84 ASN A C 1
ATOM 671 O O . ASN A 1 84 ? 0.987 1.213 6.359 1.00 88.31 84 ASN A O 1
ATOM 675 N N . SER A 1 85 ? 1.573 0.090 8.210 1.00 84.38 85 SER A N 1
ATOM 676 C CA . SER A 1 85 ? 2.948 0.596 8.253 1.00 84.38 85 SER A CA 1
ATOM 677 C C . SER A 1 85 ? 3.750 0.174 7.022 1.00 84.38 85 SER A C 1
ATOM 679 O O . SER A 1 85 ? 4.373 1.015 6.372 1.00 84.38 85 SER A O 1
ATOM 681 N N . LEU A 1 86 ? 3.710 -1.111 6.659 1.00 79.75 86 LEU A N 1
ATOM 682 C CA . LEU A 1 86 ? 4.425 -1.607 5.486 1.00 79.75 86 LEU A CA 1
ATOM 683 C C . LEU A 1 86 ? 3.826 -1.063 4.185 1.00 79.75 86 LEU A C 1
ATOM 685 O O . LEU A 1 86 ? 4.587 -0.607 3.340 1.00 79.75 86 LEU A O 1
ATOM 689 N N . THR A 1 87 ? 2.499 -0.997 4.050 1.00 84.44 87 THR A N 1
ATOM 690 C CA . THR A 1 87 ? 1.816 -0.348 2.914 1.00 84.44 87 THR A CA 1
ATOM 691 C C . THR A 1 87 ? 2.300 1.087 2.723 1.00 84.44 87 THR A C 1
ATOM 693 O O . THR A 1 87 ? 2.655 1.489 1.615 1.00 84.44 87 THR A O 1
ATOM 696 N N . LYS A 1 88 ? 2.406 1.859 3.811 1.00 84.75 88 LYS A N 1
ATOM 697 C CA . LYS A 1 88 ? 2.900 3.241 3.761 1.00 84.75 88 LYS A CA 1
ATOM 698 C C . LYS A 1 88 ? 4.368 3.336 3.349 1.00 84.75 88 LYS A C 1
ATOM 700 O O . LYS A 1 88 ? 4.726 4.299 2.681 1.00 84.75 88 LYS A O 1
ATOM 705 N N . LYS A 1 89 ? 5.210 2.376 3.739 1.00 81.88 89 LYS A N 1
ATOM 706 C CA . LYS A 1 89 ? 6.617 2.320 3.307 1.00 81.88 89 LYS A CA 1
ATOM 707 C C . LYS A 1 89 ? 6.754 1.885 1.845 1.00 81.88 89 LYS A C 1
ATOM 709 O O . LYS A 1 89 ? 7.649 2.346 1.148 1.00 81.88 89 LYS A O 1
ATOM 714 N N . LEU A 1 90 ? 5.865 1.010 1.383 1.00 82.69 90 LEU A N 1
ATOM 715 C CA . LEU A 1 90 ? 5.878 0.454 0.032 1.00 82.69 90 LEU A CA 1
ATOM 716 C C . LEU A 1 90 ? 5.253 1.365 -1.023 1.00 82.69 90 LEU A C 1
ATOM 718 O O . LEU A 1 90 ? 5.508 1.153 -2.200 1.00 82.69 90 LEU A O 1
ATOM 722 N N . LYS A 1 91 ? 4.487 2.392 -0.634 1.00 82.44 91 LYS A N 1
ATOM 723 C CA . LYS A 1 91 ? 3.828 3.325 -1.570 1.00 82.44 91 LYS A CA 1
ATOM 724 C C . LYS A 1 91 ? 4.784 3.964 -2.592 1.00 82.44 91 LYS A C 1
ATOM 726 O O . LYS A 1 91 ? 4.361 4.336 -3.681 1.00 82.44 91 LYS A O 1
ATOM 731 N N . ASP A 1 92 ? 6.055 4.099 -2.217 1.00 84.00 92 ASP A N 1
ATOM 732 C CA . ASP A 1 92 ? 7.101 4.712 -3.033 1.00 84.00 92 ASP A CA 1
ATOM 733 C C . ASP A 1 92 ? 7.952 3.661 -3.767 1.00 84.00 92 ASP A C 1
ATOM 735 O O . ASP A 1 92 ? 8.925 4.016 -4.426 1.00 84.00 92 ASP A O 1
ATOM 739 N N . SER A 1 93 ? 7.597 2.374 -3.672 1.00 90.00 93 SER A N 1
ATOM 740 C CA . SER A 1 93 ? 8.258 1.284 -4.393 1.00 90.00 93 SER A CA 1
ATOM 741 C C . SER A 1 93 ? 7.734 1.186 -5.826 1.00 90.00 93 SER A C 1
ATOM 743 O O . SER A 1 93 ? 6.535 1.285 -6.095 1.00 90.00 93 SER A O 1
ATOM 745 N N . TYR A 1 94 ? 8.640 1.003 -6.778 1.00 93.88 94 TYR A N 1
ATOM 746 C CA . TYR A 1 94 ? 8.314 0.912 -8.200 1.00 93.88 94 TYR A CA 1
ATOM 747 C C . TYR A 1 94 ? 9.426 0.205 -8.965 1.00 93.88 94 TYR A C 1
ATOM 749 O O . TYR A 1 94 ? 10.553 0.072 -8.497 1.00 93.88 94 TYR A O 1
ATOM 757 N N . ILE A 1 95 ? 9.109 -0.212 -10.181 1.00 95.62 95 ILE A N 1
ATOM 758 C CA . ILE A 1 95 ? 10.081 -0.694 -11.153 1.00 95.62 95 ILE A CA 1
ATOM 759 C C . ILE A 1 95 ? 10.198 0.360 -12.252 1.00 95.62 95 ILE A C 1
ATOM 761 O O . ILE A 1 95 ? 9.197 0.950 -12.666 1.00 95.62 95 ILE A O 1
ATOM 765 N N . TYR A 1 96 ? 11.410 0.605 -12.730 1.00 96.94 96 TYR A N 1
ATOM 766 C CA . TYR A 1 96 ? 11.680 1.567 -13.786 1.00 96.94 96 TYR A CA 1
ATOM 767 C C . TYR A 1 96 ? 12.504 0.944 -14.908 1.00 96.94 96 TYR A C 1
ATOM 769 O O . TYR A 1 96 ? 13.589 0.416 -14.674 1.00 96.94 96 TYR A O 1
ATOM 777 N N . ALA A 1 97 ? 11.992 1.008 -16.136 1.00 97.62 97 ALA A N 1
ATOM 778 C CA . ALA A 1 97 ? 12.704 0.547 -17.322 1.00 97.62 97 ALA A CA 1
ATOM 779 C C . ALA A 1 97 ? 13.854 1.507 -17.653 1.00 97.62 97 ALA A C 1
ATOM 781 O O . ALA A 1 97 ? 13.621 2.694 -17.892 1.00 97.62 97 ALA A O 1
ATOM 782 N N . ILE A 1 98 ? 15.087 1.011 -17.709 1.00 96.69 98 ILE A N 1
ATOM 783 C CA . ILE A 1 98 ? 16.258 1.770 -18.156 1.00 96.69 98 ILE A CA 1
ATOM 784 C C . ILE A 1 98 ? 16.468 1.551 -19.646 1.00 96.69 98 ILE A C 1
ATOM 786 O O . ILE A 1 98 ? 16.442 0.419 -20.123 1.00 96.69 98 ILE A O 1
ATOM 790 N N . THR A 1 99 ? 16.676 2.645 -20.375 1.00 96.19 99 THR A N 1
ATOM 791 C CA . THR A 1 99 ? 16.800 2.652 -21.833 1.00 96.19 99 THR A CA 1
ATOM 792 C C . THR A 1 99 ? 18.094 3.309 -22.291 1.00 96.19 99 THR A C 1
ATOM 794 O O . THR A 1 99 ? 18.641 4.159 -21.589 1.00 96.19 99 THR A O 1
ATOM 797 N N . ASP A 1 100 ? 18.533 2.991 -23.505 1.00 95.44 100 ASP A N 1
ATOM 798 C CA . ASP A 1 100 ? 19.654 3.660 -24.187 1.00 95.44 100 ASP A CA 1
ATOM 799 C C . ASP A 1 100 ? 19.295 5.031 -24.802 1.00 95.44 100 ASP A C 1
ATOM 801 O O . ASP A 1 100 ? 20.164 5.738 -25.319 1.00 95.44 100 ASP A O 1
ATOM 805 N N . TYR A 1 101 ? 18.022 5.425 -24.733 1.00 93.69 101 TYR A N 1
ATOM 806 C CA . TYR A 1 101 ? 17.523 6.674 -25.291 1.00 93.69 101 TYR A CA 1
ATOM 807 C C . TYR A 1 101 ? 18.217 7.922 -24.727 1.00 93.69 101 TYR A C 1
ATOM 809 O O . TYR A 1 101 ? 18.301 8.131 -23.514 1.00 93.69 101 TYR A O 1
ATOM 817 N N . LYS A 1 102 ? 18.633 8.809 -25.638 1.00 89.62 102 LYS A N 1
ATOM 818 C CA . LYS A 1 102 ? 19.186 10.133 -25.341 1.00 89.62 102 LYS A CA 1
ATOM 819 C C . LYS A 1 102 ? 18.268 11.198 -25.927 1.00 89.62 102 LYS A C 1
ATOM 821 O O . LYS A 1 102 ? 18.010 11.203 -27.127 1.00 89.62 102 LYS A O 1
ATOM 826 N N . ARG A 1 103 ? 17.789 12.104 -25.072 1.00 87.12 103 ARG A N 1
ATOM 827 C CA . ARG A 1 103 ? 16.924 13.218 -25.478 1.00 87.12 103 ARG A CA 1
ATOM 828 C C . ARG A 1 103 ? 17.671 14.149 -26.429 1.00 87.12 103 ARG A C 1
ATOM 830 O O . ARG A 1 103 ? 18.830 14.473 -26.173 1.00 87.12 103 ARG A O 1
ATOM 837 N N . ASN A 1 104 ? 16.985 14.624 -27.463 1.00 85.88 104 ASN A N 1
ATOM 838 C CA . ASN A 1 104 ? 17.527 15.616 -28.385 1.00 85.88 104 ASN A CA 1
ATOM 839 C C . ASN A 1 104 ? 16.589 16.825 -28.503 1.00 85.88 104 ASN A C 1
ATOM 841 O O . ASN A 1 104 ? 16.917 17.914 -28.041 1.00 85.88 104 ASN A O 1
ATOM 845 N N . THR A 1 105 ? 15.385 16.626 -29.038 1.00 87.62 105 THR A N 1
ATOM 846 C CA . THR A 1 105 ? 14.457 17.714 -29.407 1.00 87.62 105 THR A CA 1
ATOM 847 C C . THR A 1 105 ? 13.104 17.639 -28.705 1.00 87.62 105 THR A C 1
ATOM 849 O O . THR A 1 105 ? 12.239 18.490 -28.906 1.00 87.62 105 THR A O 1
ATOM 852 N N . GLU A 1 106 ? 12.884 16.622 -27.879 1.00 90.94 106 GLU A N 1
ATOM 853 C CA . GLU A 1 106 ? 11.554 16.294 -27.389 1.00 90.94 106 GLU A CA 1
ATOM 854 C C . GLU A 1 106 ? 11.095 17.231 -26.283 1.00 90.94 106 GLU A C 1
ATOM 856 O O . GLU A 1 106 ? 11.870 17.680 -25.429 1.00 90.94 106 GLU A O 1
ATOM 861 N N . THR A 1 107 ? 9.797 17.510 -26.286 1.00 93.00 107 THR A N 1
ATOM 862 C CA . THR A 1 107 ? 9.173 18.419 -25.328 1.00 93.00 107 THR A CA 1
ATOM 863 C C . THR A 1 107 ? 9.070 17.781 -23.943 1.00 93.00 107 THR A C 1
ATOM 865 O O . THR A 1 107 ? 9.122 16.559 -23.783 1.00 93.00 107 THR A O 1
ATOM 868 N N . VAL A 1 108 ? 8.869 18.610 -22.914 1.00 90.69 108 VAL A N 1
ATOM 869 C CA . VAL A 1 108 ? 8.665 18.135 -21.533 1.00 90.69 108 VAL A CA 1
ATOM 870 C C . VAL A 1 108 ? 7.462 17.186 -21.438 1.00 90.69 108 VAL A C 1
ATOM 872 O O . VAL A 1 108 ? 7.552 16.158 -20.775 1.00 90.69 108 VAL A O 1
ATOM 875 N N . PHE A 1 109 ? 6.370 17.461 -22.159 1.00 92.19 109 PHE A N 1
ATOM 876 C CA . PHE A 1 109 ? 5.185 16.595 -22.173 1.00 92.19 109 PHE A CA 1
ATOM 877 C C . PHE A 1 109 ? 5.464 15.219 -22.784 1.00 92.19 109 PHE A C 1
ATOM 879 O O . PHE A 1 109 ? 5.042 14.201 -22.236 1.00 92.19 109 PHE A O 1
ATOM 886 N N . GLN A 1 110 ? 6.223 15.164 -23.882 1.00 91.06 110 GLN A N 1
ATOM 887 C CA . GLN A 1 110 ? 6.633 13.893 -24.485 1.00 91.06 110 GLN A CA 1
ATOM 888 C C . GLN A 1 110 ? 7.533 13.088 -23.542 1.00 91.06 110 GLN A C 1
ATOM 890 O O . GLN A 1 110 ? 7.419 11.865 -23.489 1.00 91.06 110 GLN A O 1
ATOM 895 N N . MET A 1 111 ? 8.408 13.764 -22.793 1.00 92.50 111 MET A N 1
ATOM 896 C CA . MET A 1 111 ? 9.251 13.127 -21.778 1.00 92.50 111 MET A CA 1
ATOM 897 C C . MET A 1 111 ? 8.432 12.599 -20.598 1.00 92.50 111 MET A C 1
ATOM 899 O O . MET A 1 111 ? 8.670 11.484 -20.148 1.00 92.50 111 MET A O 1
ATOM 903 N N . MET A 1 112 ? 7.440 13.352 -20.123 1.00 91.88 112 MET A N 1
ATOM 904 C CA . MET A 1 112 ? 6.555 12.909 -19.043 1.00 91.88 112 MET A CA 1
ATOM 905 C C . MET A 1 112 ? 5.730 11.681 -19.452 1.00 91.88 112 MET A C 1
ATOM 907 O O . MET A 1 112 ? 5.605 10.732 -18.681 1.00 91.88 112 MET A O 1
ATOM 911 N N . HIS A 1 113 ? 5.208 11.673 -20.679 1.00 91.88 113 HIS A N 1
ATOM 912 C CA . HIS A 1 113 ? 4.462 10.536 -21.211 1.00 91.88 113 HIS A CA 1
ATOM 913 C C . HIS A 1 113 ? 5.332 9.276 -21.336 1.00 91.88 113 HIS A C 1
ATOM 915 O O . HIS A 1 113 ? 4.910 8.201 -20.917 1.00 91.88 113 HIS A O 1
ATOM 921 N N . ASP A 1 114 ? 6.558 9.401 -21.856 1.00 94.12 114 ASP A N 1
ATOM 922 C CA . ASP A 1 114 ? 7.510 8.284 -21.912 1.00 94.12 114 ASP A CA 1
ATOM 923 C C . ASP A 1 114 ? 7.901 7.788 -20.512 1.00 94.12 114 ASP A C 1
ATOM 925 O O . ASP A 1 114 ? 7.895 6.590 -20.245 1.00 94.12 114 ASP A O 1
ATOM 929 N N . ASN A 1 115 ? 8.132 8.706 -19.571 1.00 92.62 115 ASN A N 1
ATOM 930 C CA . ASN A 1 115 ? 8.440 8.357 -18.188 1.00 92.62 115 ASN A CA 1
ATOM 931 C C . ASN A 1 115 ? 7.326 7.526 -17.530 1.00 92.62 115 ASN A C 1
ATOM 933 O O . ASN A 1 115 ? 7.613 6.559 -16.826 1.00 92.62 115 ASN A O 1
ATOM 937 N N . ASN A 1 116 ? 6.060 7.860 -17.793 1.00 92.19 116 ASN A N 1
ATOM 938 C CA . ASN A 1 116 ? 4.922 7.080 -17.305 1.00 92.19 116 ASN A CA 1
ATOM 939 C C . ASN A 1 116 ? 4.876 5.677 -17.922 1.00 92.19 116 ASN A C 1
ATOM 941 O O . ASN A 1 116 ? 4.561 4.725 -17.217 1.00 92.19 116 ASN A O 1
ATOM 945 N N . LYS A 1 117 ? 5.241 5.527 -19.202 1.00 94.81 117 LYS A N 1
ATOM 946 C CA . LYS A 1 117 ? 5.349 4.211 -19.855 1.00 94.81 117 LYS A CA 1
ATOM 947 C C . LYS A 1 117 ? 6.489 3.357 -19.315 1.00 94.81 117 LYS A C 1
ATOM 949 O O . LYS A 1 117 ? 6.454 2.150 -19.474 1.00 94.81 117 LYS A O 1
ATOM 954 N N . ARG A 1 118 ? 7.518 3.967 -18.728 1.00 96.06 118 ARG A N 1
ATOM 955 C CA . ARG A 1 118 ? 8.686 3.261 -18.179 1.00 96.06 118 ARG A CA 1
ATOM 956 C C . ARG A 1 118 ? 8.502 2.826 -16.730 1.00 96.06 118 ARG A C 1
ATOM 958 O O . ARG A 1 118 ? 9.272 1.992 -16.256 1.00 96.06 118 ARG A O 1
ATOM 965 N N . LYS A 1 119 ? 7.533 3.407 -16.019 1.00 95.56 119 LYS A N 1
ATOM 966 C CA . LYS A 1 119 ? 7.321 3.194 -14.586 1.00 95.56 119 LYS A CA 1
ATOM 967 C C . LYS A 1 119 ? 6.218 2.167 -14.340 1.00 95.56 119 LYS A C 1
ATOM 969 O O . LYS A 1 119 ? 5.089 2.337 -14.786 1.00 95.56 119 LYS A O 1
ATOM 974 N N . ILE A 1 120 ? 6.528 1.148 -13.546 1.00 95.00 120 ILE A N 1
ATOM 975 C CA . ILE A 1 120 ? 5.584 0.128 -13.084 1.00 95.00 120 ILE A CA 1
ATOM 976 C C . ILE A 1 120 ? 5.413 0.307 -11.569 1.00 95.00 120 ILE A C 1
ATOM 978 O O . ILE A 1 120 ? 6.393 0.157 -10.836 1.00 95.00 120 ILE A O 1
ATOM 982 N N . PRO A 1 121 ? 4.217 0.640 -11.063 1.00 90.56 121 PRO A N 1
ATOM 983 C CA . PRO A 1 121 ? 3.989 0.713 -9.623 1.00 90.56 121 PRO A CA 1
ATOM 984 C C . PRO A 1 121 ? 4.074 -0.680 -8.978 1.00 90.56 121 PRO A C 1
ATOM 986 O O . PRO A 1 121 ? 3.636 -1.673 -9.569 1.00 90.56 121 PRO A O 1
ATOM 989 N N . LEU A 1 122 ? 4.619 -0.744 -7.760 1.00 89.12 122 LEU A N 1
ATOM 990 C CA . LEU A 1 122 ? 4.526 -1.918 -6.892 1.00 89.12 122 LEU A CA 1
ATOM 991 C C . LEU A 1 122 ? 3.537 -1.621 -5.768 1.00 89.12 122 LEU A C 1
ATOM 993 O O . LEU A 1 122 ? 3.721 -0.675 -5.005 1.00 89.12 122 LEU A O 1
ATOM 997 N N . TYR A 1 123 ? 2.484 -2.423 -5.672 1.00 82.31 123 TYR A N 1
ATOM 998 C CA . TYR A 1 123 ? 1.455 -2.259 -4.653 1.00 82.31 123 TYR A CA 1
ATOM 999 C C . TYR A 1 123 ? 1.735 -3.130 -3.430 1.00 82.31 123 TYR A C 1
ATOM 1001 O O . TYR A 1 123 ? 2.494 -4.095 -3.479 1.00 82.31 123 TYR A O 1
ATOM 1009 N 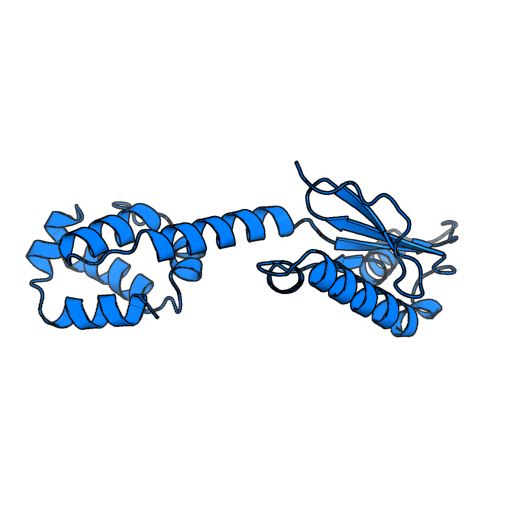N . ALA A 1 124 ? 1.081 -2.804 -2.316 1.00 76.62 124 ALA A N 1
ATOM 1010 C CA . ALA A 1 124 ? 1.155 -3.585 -1.087 1.00 76.62 124 ALA A CA 1
ATOM 1011 C C . ALA A 1 124 ? 0.829 -5.072 -1.328 1.00 76.62 124 ALA A C 1
ATOM 1013 O O . ALA A 1 124 ? 1.591 -5.938 -0.908 1.00 76.62 124 ALA A O 1
ATOM 1014 N N . ASP A 1 125 ? -0.217 -5.370 -2.096 1.00 75.38 125 ASP A N 1
ATOM 1015 C CA . ASP A 1 125 ? -0.617 -6.745 -2.430 1.00 75.38 125 ASP A CA 1
ATOM 1016 C C . ASP A 1 125 ? 0.420 -7.495 -3.282 1.00 75.38 125 ASP A C 1
ATOM 1018 O O . ASP A 1 125 ? 0.483 -8.728 -3.284 1.00 75.38 125 ASP A O 1
ATOM 1022 N N . ASP A 1 126 ? 1.292 -6.766 -3.985 1.00 78.12 126 ASP A N 1
ATOM 1023 C CA . ASP A 1 126 ? 2.384 -7.377 -4.734 1.00 78.12 126 ASP A CA 1
ATOM 1024 C C . ASP A 1 126 ? 3.476 -7.926 -3.802 1.00 78.12 126 ASP A C 1
ATOM 1026 O O . ASP A 1 126 ? 4.231 -8.799 -4.232 1.00 78.12 126 ASP A O 1
ATOM 1030 N N . LEU A 1 127 ? 3.556 -7.459 -2.550 1.00 79.62 127 LEU A N 1
ATOM 1031 C CA . LEU A 1 127 ? 4.749 -7.585 -1.705 1.00 79.62 127 LEU A CA 1
ATOM 1032 C C . LEU A 1 127 ? 4.475 -8.074 -0.272 1.00 79.62 127 LEU A C 1
ATOM 1034 O O . LEU A 1 127 ? 5.321 -8.736 0.327 1.00 79.62 127 LEU A O 1
ATOM 1038 N N . LEU A 1 128 ? 3.325 -7.737 0.312 1.00 80.44 128 LEU A N 1
ATOM 1039 C CA . LEU A 1 128 ? 3.026 -8.021 1.713 1.00 80.44 128 LEU A CA 1
ATOM 1040 C C . LEU A 1 128 ? 2.732 -9.496 1.953 1.00 80.44 128 LEU A C 1
ATOM 1042 O O . LEU A 1 128 ? 2.036 -10.145 1.180 1.00 80.44 128 LEU A O 1
ATOM 1046 N N . PHE A 1 129 ? 3.240 -9.996 3.083 1.00 75.69 129 PHE A N 1
ATOM 1047 C CA . PHE A 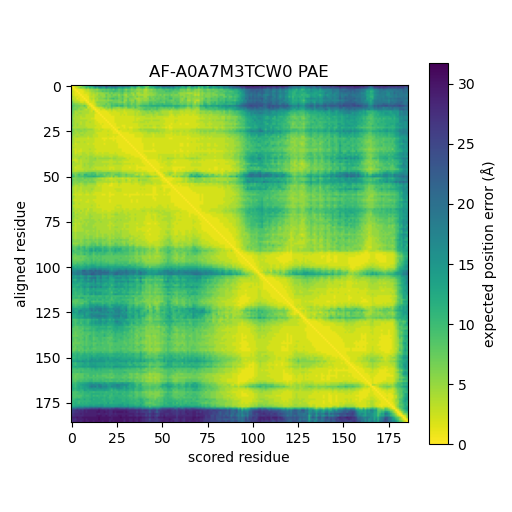1 129 ? 3.091 -11.387 3.534 1.00 75.69 129 PHE A CA 1
ATOM 1048 C C . PHE A 1 129 ? 3.610 -12.444 2.555 1.00 75.69 129 PHE A C 1
ATOM 1050 O O . PHE A 1 129 ? 3.328 -13.625 2.730 1.00 75.69 129 PHE A O 1
ATOM 1057 N N . LYS A 1 130 ? 4.397 -12.025 1.565 1.00 82.19 130 LYS A N 1
ATOM 1058 C CA . LYS A 1 130 ? 5.098 -12.905 0.645 1.00 82.19 130 LYS A CA 1
ATOM 1059 C C . LYS A 1 130 ? 6.498 -13.186 1.158 1.00 82.19 130 LYS A C 1
ATOM 1061 O O . LYS A 1 130 ? 7.164 -12.331 1.747 1.00 82.19 130 LYS A O 1
ATOM 1066 N N . THR A 1 131 ? 6.952 -14.399 0.914 1.00 85.00 131 THR A N 1
ATOM 1067 C CA . THR A 1 131 ? 8.353 -14.769 1.044 1.00 85.00 131 THR A CA 1
ATOM 1068 C C . THR A 1 131 ? 9.200 -13.997 0.035 1.00 85.00 131 THR A C 1
ATOM 1070 O O . THR A 1 131 ? 8.715 -13.485 -0.976 1.00 85.00 131 THR A O 1
ATOM 1073 N N . LYS A 1 132 ? 10.510 -13.955 0.285 1.00 81.06 132 LYS A N 1
ATOM 1074 C CA . LYS A 1 132 ? 11.486 -13.370 -0.640 1.00 81.06 132 LYS A CA 1
ATOM 1075 C C . LYS A 1 132 ? 11.327 -13.908 -2.066 1.00 81.06 132 LYS A C 1
ATOM 1077 O O . LYS A 1 132 ? 11.336 -13.122 -3.009 1.00 81.06 132 LYS A O 1
ATOM 1082 N N . GLN A 1 133 ? 11.172 -15.224 -2.215 1.00 85.62 133 GLN A N 1
ATOM 1083 C CA . GLN A 1 133 ? 11.046 -15.843 -3.531 1.00 85.62 133 GLN A CA 1
ATOM 1084 C C . GLN A 1 133 ? 9.754 -15.413 -4.228 1.00 85.62 133 GLN A C 1
ATOM 1086 O O . GLN A 1 133 ? 9.790 -15.031 -5.388 1.00 85.62 133 GLN A O 1
ATOM 1091 N N . GLU A 1 134 ? 8.632 -15.364 -3.512 1.00 90.12 134 GLU A N 1
ATOM 1092 C CA . GLU A 1 134 ? 7.359 -14.909 -4.082 1.00 90.12 134 GLU A CA 1
ATOM 1093 C C . GLU A 1 134 ? 7.392 -13.434 -4.506 1.00 90.12 134 GLU A C 1
ATOM 1095 O O . GLU A 1 134 ? 6.778 -13.066 -5.511 1.00 90.12 134 GLU A O 1
ATOM 1100 N N . VAL A 1 135 ? 8.109 -12.580 -3.766 1.00 88.69 135 VAL A N 1
ATOM 1101 C CA . VAL A 1 135 ? 8.343 -11.179 -4.153 1.00 88.69 135 VAL A CA 1
ATOM 1102 C C . VAL A 1 135 ? 9.168 -11.110 -5.437 1.00 88.69 135 VAL A C 1
ATOM 1104 O O . VAL A 1 135 ? 8.771 -10.417 -6.374 1.00 88.69 135 VAL A O 1
ATOM 1107 N N . ILE A 1 136 ? 10.276 -11.854 -5.499 1.00 89.50 136 ILE A N 1
ATOM 1108 C CA . ILE A 1 136 ? 11.133 -11.955 -6.687 1.00 89.50 136 ILE A CA 1
ATOM 1109 C C . ILE A 1 136 ? 10.310 -12.428 -7.887 1.00 89.50 136 ILE A C 1
ATOM 1111 O O . ILE A 1 136 ? 10.242 -11.715 -8.882 1.00 89.50 136 ILE A O 1
ATOM 1115 N N . ASP A 1 137 ? 9.588 -13.540 -7.758 1.00 92.25 137 ASP A N 1
ATOM 1116 C CA . ASP A 1 137 ? 8.761 -14.111 -8.823 1.00 92.25 137 ASP A CA 1
ATOM 1117 C C . ASP A 1 137 ? 7.673 -13.135 -9.291 1.00 92.25 137 ASP A C 1
ATOM 1119 O O . ASP A 1 137 ? 7.377 -13.041 -10.485 1.00 92.25 137 ASP A O 1
ATOM 1123 N N . THR A 1 138 ? 7.069 -12.386 -8.360 1.00 93.06 138 THR A N 1
ATOM 1124 C CA . THR A 1 138 ? 6.068 -11.359 -8.683 1.00 93.06 138 THR A CA 1
ATOM 1125 C C . THR A 1 138 ? 6.689 -10.243 -9.525 1.00 93.06 138 THR A C 1
ATOM 1127 O O . THR A 1 138 ? 6.117 -9.845 -10.543 1.00 93.06 138 THR A O 1
ATOM 1130 N N . ILE A 1 139 ? 7.862 -9.744 -9.130 1.00 93.81 139 ILE A N 1
ATOM 1131 C CA . ILE A 1 139 ? 8.565 -8.678 -9.851 1.00 93.81 139 ILE A CA 1
ATOM 1132 C C . ILE A 1 139 ? 9.048 -9.176 -11.216 1.00 93.81 139 ILE A C 1
ATOM 1134 O O . ILE A 1 139 ? 8.804 -8.498 -12.213 1.00 93.81 139 ILE A O 1
ATOM 1138 N N . SER A 1 140 ? 9.645 -10.369 -11.288 1.00 94.81 140 SER A N 1
ATOM 1139 C CA . SER A 1 140 ? 10.087 -10.998 -12.538 1.00 94.81 140 SER A CA 1
ATOM 1140 C C . SER A 1 140 ? 8.945 -11.091 -13.547 1.00 94.81 140 SER A C 1
ATOM 1142 O O . SER A 1 140 ? 9.089 -10.655 -14.688 1.00 94.81 140 SER A O 1
ATOM 1144 N N . LYS A 1 141 ? 7.767 -11.565 -13.118 1.00 96.12 141 LYS A N 1
ATOM 1145 C CA . LYS A 1 141 ? 6.573 -11.639 -13.977 1.00 96.12 141 LYS A CA 1
ATOM 1146 C C . LYS A 1 141 ? 6.135 -10.266 -14.486 1.00 96.12 141 LYS A C 1
ATOM 1148 O O . LYS A 1 141 ? 5.806 -10.135 -15.663 1.00 96.12 141 LYS A O 1
ATOM 1153 N N . LYS A 1 142 ? 6.143 -9.235 -13.631 1.00 96.00 142 LYS A N 1
ATOM 1154 C CA . LYS A 1 142 ? 5.803 -7.860 -14.042 1.00 96.00 142 LYS A CA 1
ATOM 1155 C C . LYS A 1 142 ? 6.803 -7.300 -15.049 1.00 96.00 142 LYS A C 1
ATOM 1157 O O . LYS A 1 142 ? 6.380 -6.662 -16.009 1.00 96.00 142 LYS A O 1
ATOM 1162 N N . VAL A 1 143 ? 8.096 -7.542 -14.841 1.00 97.06 143 VAL A N 1
ATOM 1163 C CA . VAL A 1 143 ? 9.172 -7.108 -15.740 1.00 97.06 143 VAL A CA 1
ATOM 1164 C C . VAL A 1 143 ? 9.013 -7.731 -17.121 1.00 97.06 143 VAL A C 1
ATOM 1166 O O . VAL A 1 143 ? 8.926 -6.991 -18.101 1.00 97.06 143 VAL A O 1
ATOM 1169 N N . VAL A 1 144 ? 8.891 -9.059 -17.193 1.00 97.88 144 VAL A N 1
ATOM 1170 C CA . VAL A 1 144 ? 8.723 -9.786 -18.461 1.00 97.88 144 VAL A CA 1
ATOM 1171 C C . VAL A 1 144 ? 7.473 -9.298 -19.192 1.00 97.88 144 VAL A C 1
ATOM 1173 O O . VAL A 1 144 ? 7.557 -8.860 -20.338 1.00 97.88 144 VAL A O 1
ATOM 1176 N N . HIS A 1 145 ? 6.331 -9.253 -18.498 1.00 97.38 145 HIS A N 1
ATOM 1177 C CA . HIS A 1 145 ? 5.073 -8.786 -19.082 1.00 97.38 145 HIS A CA 1
ATOM 1178 C C . HIS A 1 145 ? 5.167 -7.347 -19.609 1.00 97.38 145 HIS A C 1
ATOM 1180 O O . HIS A 1 145 ? 4.683 -7.021 -20.695 1.00 97.38 145 HIS A O 1
ATOM 1186 N N . HIS A 1 146 ? 5.786 -6.456 -18.836 1.00 97.50 146 HIS A N 1
ATOM 1187 C CA . HIS A 1 146 ? 5.942 -5.070 -19.241 1.00 97.50 146 HIS A CA 1
ATOM 1188 C C . HIS A 1 146 ? 6.867 -4.933 -20.453 1.00 97.50 146 HIS A C 1
ATOM 1190 O O . HIS A 1 146 ? 6.551 -4.155 -21.356 1.00 97.50 146 HIS A O 1
ATOM 1196 N N . TYR A 1 147 ? 7.985 -5.659 -20.483 1.00 97.38 147 TYR A N 1
ATOM 1197 C CA . TYR A 1 147 ? 8.919 -5.653 -21.606 1.00 97.38 147 TYR A CA 1
ATOM 1198 C C . TYR A 1 147 ? 8.237 -6.117 -22.896 1.00 97.38 147 TYR A C 1
ATOM 1200 O O . TYR A 1 147 ? 8.270 -5.400 -23.896 1.00 97.38 147 TYR A O 1
ATOM 1208 N N . GLU A 1 148 ? 7.539 -7.254 -22.859 1.00 96.50 148 GLU A N 1
ATOM 1209 C CA . GLU A 1 148 ? 6.793 -7.793 -24.004 1.00 96.50 148 GLU A CA 1
ATOM 1210 C C . GLU A 1 148 ? 5.790 -6.788 -24.572 1.00 96.50 148 GLU A C 1
ATOM 1212 O O . GLU A 1 148 ? 5.684 -6.633 -25.788 1.00 96.50 148 GLU A O 1
ATOM 1217 N N . LYS A 1 149 ? 5.088 -6.069 -23.693 1.00 95.94 149 LYS A N 1
ATOM 1218 C CA . LYS A 1 149 ? 4.040 -5.124 -24.082 1.00 95.94 149 LYS A CA 1
ATOM 1219 C C . LYS A 1 149 ? 4.566 -3.759 -24.534 1.00 95.94 149 LYS A C 1
ATOM 1221 O O . LYS A 1 149 ? 3.919 -3.110 -25.352 1.00 95.94 149 LYS A O 1
ATOM 1226 N N . ASN A 1 150 ? 5.685 -3.284 -23.982 1.00 94.12 150 ASN A N 1
ATOM 1227 C CA . ASN A 1 150 ? 6.086 -1.875 -24.101 1.00 94.12 150 ASN A CA 1
ATOM 1228 C C . ASN A 1 150 ? 7.436 -1.639 -24.787 1.00 94.12 150 ASN A C 1
ATOM 1230 O O . ASN A 1 150 ? 7.766 -0.475 -25.012 1.00 94.12 150 ASN A O 1
ATOM 1234 N N . ARG A 1 151 ? 8.206 -2.676 -25.151 1.00 92.69 151 ARG A N 1
ATOM 1235 C CA . ARG A 1 151 ? 9.550 -2.506 -25.749 1.00 92.69 151 ARG A CA 1
ATOM 1236 C C . ARG A 1 151 ? 9.585 -1.629 -27.008 1.00 92.69 151 ARG A C 1
ATOM 1238 O O . ARG A 1 151 ? 10.601 -1.003 -27.260 1.00 92.69 151 ARG A O 1
ATOM 1245 N N . GLU A 1 152 ? 8.489 -1.561 -27.765 1.00 92.31 152 GLU A N 1
ATOM 1246 C CA . GLU A 1 152 ? 8.367 -0.710 -28.965 1.00 92.31 152 GLU A CA 1
ATOM 1247 C C . GLU A 1 152 ? 7.664 0.630 -28.681 1.00 92.31 152 GLU A C 1
ATOM 1249 O O . GLU A 1 152 ? 7.711 1.558 -29.484 1.00 92.31 152 GLU A O 1
ATOM 1254 N N . ALA A 1 153 ? 6.984 0.739 -27.536 1.00 91.56 153 ALA A N 1
ATOM 1255 C CA . ALA A 1 153 ? 6.188 1.907 -27.158 1.00 91.56 153 ALA A CA 1
ATOM 1256 C C . ALA A 1 153 ? 6.969 2.919 -26.305 1.00 91.56 153 ALA A C 1
ATOM 1258 O O . ALA A 1 153 ? 6.556 4.085 -26.219 1.00 91.56 153 ALA A O 1
ATOM 1259 N N . VAL A 1 154 ? 8.031 2.461 -25.643 1.00 93.94 154 VAL A N 1
ATOM 1260 C CA . VAL A 1 154 ? 8.999 3.264 -24.890 1.00 93.94 154 VAL A CA 1
ATOM 1261 C C . VAL A 1 154 ? 10.075 3.775 -25.845 1.00 93.94 154 VAL A C 1
ATOM 1263 O O . VAL A 1 154 ? 10.431 3.111 -26.815 1.00 93.94 154 VAL A O 1
ATOM 1266 N N . LYS A 1 155 ? 10.601 4.971 -25.590 1.00 93.25 155 LYS A N 1
ATOM 1267 C CA . LYS A 1 155 ? 11.710 5.515 -26.371 1.00 93.25 155 LYS A CA 1
ATOM 1268 C C . LYS A 1 155 ? 13.025 4.793 -26.061 1.00 93.25 155 LYS A C 1
ATOM 1270 O O . LYS A 1 155 ? 13.454 4.742 -24.910 1.00 93.25 155 LYS A O 1
ATOM 1275 N N . GLY A 1 156 ? 13.701 4.337 -27.117 1.00 93.06 156 GLY A N 1
ATOM 1276 C CA . GLY A 1 156 ? 14.952 3.572 -27.042 1.00 93.06 156 GLY A CA 1
ATOM 1277 C C . GLY A 1 156 ? 14.743 2.109 -26.661 1.00 93.06 156 GLY A C 1
ATOM 1278 O O . GLY A 1 156 ? 13.638 1.677 -26.342 1.00 93.06 156 GLY A O 1
ATOM 1279 N N . ASN A 1 157 ? 15.827 1.343 -26.682 1.00 96.00 157 ASN A N 1
ATOM 1280 C CA . ASN A 1 157 ? 15.808 -0.058 -26.292 1.00 96.00 157 ASN A CA 1
ATOM 1281 C C . ASN A 1 157 ? 15.856 -0.170 -24.772 1.00 96.00 157 ASN A C 1
ATOM 1283 O O . ASN A 1 157 ? 16.714 0.435 -24.124 1.00 96.00 157 ASN A O 1
ATOM 1287 N N . ILE A 1 158 ? 14.963 -0.977 -24.201 1.00 97.06 158 ILE A N 1
ATOM 1288 C CA . ILE A 1 158 ? 15.002 -1.310 -22.776 1.00 97.06 158 ILE A CA 1
ATOM 1289 C C . ILE A 1 158 ? 16.187 -2.250 -22.528 1.00 97.06 158 ILE A C 1
ATOM 1291 O O . ILE A 1 158 ? 16.238 -3.348 -23.077 1.00 97.06 158 ILE A O 1
ATOM 1295 N N . LEU A 1 159 ? 17.125 -1.810 -21.691 1.00 95.62 159 LEU A N 1
ATOM 1296 C CA . LEU A 1 159 ? 18.356 -2.528 -21.359 1.00 95.62 159 LEU A CA 1
ATOM 1297 C C . LEU A 1 159 ? 18.165 -3.447 -20.147 1.00 95.62 159 LEU A C 1
ATOM 1299 O O . LEU A 1 159 ? 18.613 -4.591 -20.140 1.00 95.62 159 LEU A O 1
ATOM 1303 N N . TYR A 1 160 ? 17.524 -2.924 -19.103 1.00 95.69 160 TYR A N 1
ATOM 1304 C CA . TYR A 1 160 ? 17.224 -3.613 -17.848 1.00 95.69 160 TYR A CA 1
ATOM 1305 C C . TYR A 1 160 ? 16.195 -2.801 -17.052 1.00 95.69 160 TYR A C 1
ATOM 1307 O O . TYR A 1 160 ? 15.787 -1.711 -17.460 1.00 95.69 160 TYR A O 1
ATOM 1315 N N . TYR A 1 161 ? 15.788 -3.323 -15.902 1.00 97.00 161 TYR A N 1
ATOM 1316 C CA . TYR A 1 161 ? 14.876 -2.676 -14.973 1.00 97.00 161 TYR A CA 1
ATOM 1317 C C . TYR A 1 161 ? 15.562 -2.403 -13.639 1.00 97.00 161 TYR A C 1
ATOM 1319 O O . TYR A 1 161 ? 16.242 -3.264 -13.081 1.00 97.00 161 TYR A O 1
ATOM 1327 N N . GLU A 1 162 ? 15.346 -1.204 -13.112 1.00 95.19 162 GLU A N 1
ATOM 1328 C CA . GLU A 1 162 ? 15.700 -0.846 -11.743 1.00 95.19 162 GLU A CA 1
ATOM 1329 C C . GLU A 1 162 ? 14.478 -1.035 -10.855 1.00 95.19 162 GLU A C 1
ATOM 1331 O O . GLU A 1 162 ? 13.424 -0.447 -11.090 1.00 95.19 162 GLU A O 1
ATOM 1336 N N . VAL A 1 163 ? 14.612 -1.886 -9.846 1.00 93.81 163 VAL A N 1
ATOM 1337 C CA . VAL A 1 163 ? 13.565 -2.190 -8.876 1.00 93.81 163 VAL A CA 1
ATOM 1338 C C . VAL A 1 163 ? 13.875 -1.411 -7.609 1.00 93.81 163 VAL A C 1
ATOM 1340 O O . VAL A 1 163 ? 14.857 -1.697 -6.930 1.00 93.81 163 VAL A O 1
ATOM 1343 N N . TYR A 1 164 ? 13.035 -0.438 -7.294 1.00 90.69 164 TYR A N 1
ATOM 1344 C CA . TYR A 1 164 ? 13.087 0.332 -6.061 1.00 90.69 164 TYR A CA 1
ATOM 1345 C C . TYR A 1 164 ? 12.113 -0.300 -5.076 1.00 90.69 164 TYR A C 1
ATOM 1347 O O . TYR A 1 164 ? 10.898 -0.185 -5.244 1.00 90.69 164 TYR A O 1
ATOM 1355 N N . LEU A 1 165 ? 12.642 -1.003 -4.077 1.00 87.25 165 LEU A N 1
ATOM 1356 C CA . LEU A 1 165 ? 11.857 -1.694 -3.061 1.00 87.25 165 LEU A CA 1
ATOM 1357 C C . LEU A 1 165 ? 12.251 -1.155 -1.690 1.00 87.25 165 LEU A C 1
ATOM 1359 O O . LEU A 1 165 ? 13.359 -1.397 -1.217 1.00 87.25 165 LEU A O 1
ATOM 1363 N N . LEU A 1 166 ? 11.328 -0.451 -1.033 1.00 81.19 166 LEU A N 1
ATOM 1364 C CA . LEU A 1 166 ? 11.604 0.257 0.219 1.00 81.19 166 LEU A CA 1
ATOM 1365 C C . LEU A 1 166 ? 12.785 1.234 0.046 1.00 81.19 166 LEU A C 1
ATOM 1367 O O . LEU A 1 166 ? 12.671 2.196 -0.708 1.00 81.19 166 LEU A O 1
ATOM 1371 N N . THR A 1 167 ? 13.896 1.012 0.746 1.00 75.88 167 THR A N 1
ATOM 1372 C CA . THR A 1 167 ? 15.122 1.824 0.655 1.00 75.88 167 THR A CA 1
ATOM 1373 C C . THR A 1 167 ? 16.168 1.224 -0.279 1.00 75.88 167 THR A C 1
ATOM 1375 O O . THR A 1 167 ? 17.215 1.831 -0.486 1.00 75.88 167 THR A O 1
ATOM 1378 N N . GLU A 1 168 ? 15.896 0.049 -0.839 1.00 83.19 168 GLU A N 1
ATOM 1379 C CA . GLU A 1 168 ? 16.852 -0.730 -1.611 1.00 83.19 168 GLU A CA 1
ATOM 1380 C C . GLU A 1 168 ? 16.596 -0.603 -3.112 1.00 83.19 168 GLU A C 1
ATOM 1382 O O . GLU A 1 168 ? 15.467 -0.404 -3.578 1.00 83.19 168 GLU A O 1
ATOM 1387 N N . LYS A 1 169 ? 17.675 -0.750 -3.881 1.00 88.44 169 LYS A N 1
ATOM 1388 C CA . LYS A 1 169 ? 17.655 -0.730 -5.341 1.00 88.44 169 LYS A CA 1
ATOM 1389 C C . LYS A 1 169 ? 18.240 -2.027 -5.878 1.00 88.44 169 LYS A C 1
ATOM 1391 O O . LYS A 1 169 ? 19.364 -2.390 -5.542 1.00 88.44 169 LYS A O 1
ATOM 1396 N N . TYR A 1 170 ? 17.512 -2.673 -6.779 1.00 89.19 170 TYR A N 1
ATOM 1397 C CA . TYR A 1 170 ? 17.931 -3.913 -7.425 1.00 89.19 170 TYR A CA 1
ATOM 1398 C C . TYR A 1 170 ? 17.880 -3.803 -8.942 1.00 89.19 170 TYR A C 1
ATOM 1400 O O . TYR A 1 170 ? 17.195 -2.944 -9.496 1.00 89.19 170 TYR A O 1
ATOM 1408 N N . ILE A 1 171 ? 18.602 -4.695 -9.615 1.00 92.62 171 ILE A N 1
ATOM 1409 C CA . ILE A 1 171 ? 18.591 -4.811 -11.071 1.00 92.62 171 ILE A CA 1
ATOM 1410 C C . ILE A 1 171 ? 17.884 -6.108 -11.443 1.00 92.62 171 ILE A C 1
ATOM 1412 O O . ILE A 1 171 ? 18.272 -7.187 -10.992 1.00 92.62 171 ILE A O 1
ATOM 1416 N N . CYS A 1 172 ? 16.862 -5.980 -12.283 1.00 94.69 172 CYS A N 1
ATOM 1417 C CA . CYS A 1 172 ? 16.162 -7.090 -12.909 1.00 94.69 172 CYS A CA 1
ATOM 1418 C C . CYS A 1 172 ? 16.359 -6.997 -14.426 1.00 94.69 172 CYS A C 1
ATOM 1420 O O . CYS A 1 172 ? 16.160 -5.944 -15.034 1.00 94.69 172 CYS A O 1
ATOM 1422 N N . HIS A 1 173 ? 16.807 -8.080 -15.041 1.00 94.94 173 HIS A N 1
ATOM 1423 C CA . HIS A 1 173 ? 16.997 -8.164 -16.480 1.00 94.94 173 HIS A CA 1
ATOM 1424 C C . HIS A 1 173 ? 15.659 -8.348 -17.199 1.00 94.94 173 HIS A C 1
ATOM 1426 O O . HIS A 1 173 ? 14.643 -8.686 -16.598 1.00 94.94 173 HIS A O 1
ATOM 1432 N N . ILE A 1 174 ? 15.656 -8.105 -18.510 1.00 95.44 174 ILE A N 1
ATOM 1433 C CA . ILE A 1 174 ? 14.451 -8.176 -19.351 1.00 95.44 174 ILE A CA 1
ATOM 1434 C C . ILE A 1 174 ? 13.794 -9.569 -19.370 1.00 95.44 174 ILE A C 1
ATOM 1436 O O . ILE A 1 174 ? 12.606 -9.676 -19.654 1.00 95.44 174 ILE A O 1
ATOM 1440 N N . ASP A 1 175 ? 14.552 -10.617 -19.037 1.00 94.31 175 ASP A N 1
ATOM 1441 C CA . ASP A 1 175 ? 14.089 -12.002 -18.890 1.00 94.31 175 ASP A CA 1
ATOM 1442 C C . ASP A 1 175 ? 13.520 -12.310 -17.490 1.00 94.31 175 ASP A C 1
ATOM 1444 O O . ASP A 1 175 ? 13.101 -13.432 -17.216 1.00 94.31 175 ASP A O 1
ATOM 1448 N N . GLY A 1 176 ? 13.500 -11.320 -16.593 1.00 92.31 176 GLY A N 1
ATOM 1449 C CA . GLY A 1 176 ? 13.035 -11.456 -15.217 1.00 92.31 176 GLY A CA 1
ATOM 1450 C C . GLY A 1 176 ? 14.101 -11.953 -14.237 1.00 92.31 176 GLY A C 1
ATOM 1451 O O . GLY A 1 176 ? 13.795 -12.098 -13.053 1.00 92.31 176 GLY A O 1
ATOM 1452 N N . SER A 1 177 ? 15.340 -12.201 -14.667 1.00 92.94 177 SER A N 1
ATOM 1453 C CA . SER A 1 177 ? 16.417 -12.628 -13.765 1.00 92.94 177 SER A CA 1
ATOM 1454 C C . SER A 1 177 ? 16.967 -11.463 -12.929 1.00 92.94 177 SER A C 1
ATOM 1456 O O . SER A 1 177 ? 17.035 -10.320 -13.381 1.00 92.94 177 SER A O 1
ATOM 1458 N N . PHE A 1 178 ? 17.370 -11.735 -11.687 1.00 89.69 178 PHE A N 1
ATOM 1459 C CA . PHE A 1 178 ? 18.031 -10.764 -10.805 1.00 89.69 178 PHE A CA 1
ATOM 1460 C C . PHE A 1 178 ? 19.527 -11.080 -10.706 1.00 89.69 178 PHE A C 1
ATOM 1462 O O . PHE A 1 178 ? 19.897 -12.248 -10.601 1.00 89.69 178 PHE A O 1
ATOM 1469 N N . LYS A 1 179 ? 20.393 -10.058 -10.685 1.00 71.19 179 LYS A N 1
ATOM 1470 C CA . LYS A 1 179 ? 21.826 -10.239 -10.381 1.00 71.19 179 LYS A CA 1
ATOM 1471 C C . LYS A 1 179 ? 22.117 -10.038 -8.891 1.00 71.19 179 LYS A C 1
ATOM 1473 O O . LYS A 1 179 ? 21.603 -9.109 -8.273 1.00 71.19 179 LYS A O 1
ATOM 1478 N N . GLU A 1 180 ? 22.944 -10.921 -8.333 1.00 59.34 180 GLU A N 1
ATOM 1479 C CA . GLU A 1 180 ? 23.378 -10.913 -6.931 1.00 59.34 180 GLU A CA 1
ATOM 1480 C C . GLU A 1 180 ? 24.452 -9.853 -6.590 1.00 59.34 180 GLU A C 1
ATOM 1482 O O . GLU A 1 180 ? 25.180 -9.413 -7.483 1.00 59.34 180 GLU A O 1
ATOM 1487 N N . PRO A 1 181 ? 24.611 -9.517 -5.287 1.00 52.03 181 PRO A N 1
ATOM 1488 C CA . PRO A 1 181 ? 23.724 -9.878 -4.190 1.00 52.03 181 PRO A CA 1
ATOM 1489 C C . PRO A 1 181 ? 22.699 -8.768 -3.976 1.00 52.03 181 PRO A C 1
ATOM 1491 O O . PRO A 1 181 ? 23.020 -7.603 -3.753 1.00 52.03 181 PRO A O 1
ATOM 1494 N N . ILE A 1 182 ? 21.436 -9.171 -4.027 1.00 56.03 182 ILE A N 1
ATOM 1495 C CA . ILE A 1 182 ? 20.301 -8.383 -3.568 1.00 56.03 182 ILE A CA 1
ATOM 1496 C C . ILE A 1 182 ? 20.576 -8.124 -2.078 1.00 56.03 182 ILE A C 1
ATOM 1498 O O . ILE A 1 182 ? 20.503 -9.060 -1.283 1.00 56.03 182 ILE A O 1
ATOM 1502 N N . GLY A 1 183 ? 20.986 -6.912 -1.696 1.00 48.41 183 GLY A N 1
ATOM 1503 C CA . GLY A 1 183 ? 21.100 -6.536 -0.287 1.00 48.41 183 GLY A CA 1
ATOM 1504 C C . GLY A 1 183 ? 19.720 -6.684 0.349 1.00 48.41 183 GLY A C 1
ATOM 1505 O O . GLY A 1 183 ? 18.805 -5.949 -0.008 1.00 48.41 183 GLY A O 1
ATOM 1506 N N . TRP A 1 184 ? 19.513 -7.701 1.189 1.00 58.97 184 TRP A N 1
ATOM 1507 C CA . TRP A 1 184 ? 18.246 -7.882 1.902 1.00 58.97 184 TRP A CA 1
ATOM 1508 C C . TRP A 1 184 ? 18.368 -7.336 3.326 1.00 58.97 184 TRP A C 1
ATOM 1510 O O . TRP A 1 184 ? 19.327 -7.635 4.028 1.00 58.97 184 TRP A O 1
ATOM 1520 N N . PHE A 1 185 ? 17.348 -6.553 3.681 1.00 38.59 185 PHE A N 1
ATOM 1521 C CA . PHE A 1 185 ? 16.907 -6.020 4.973 1.00 38.59 185 PHE A CA 1
ATOM 1522 C C . PHE A 1 185 ? 17.572 -6.601 6.233 1.00 38.59 185 PHE A C 1
ATOM 1524 O O . PHE A 1 185 ? 17.273 -7.729 6.628 1.00 38.59 185 PHE A O 1
ATOM 1531 N N . ASN A 1 186 ? 18.381 -5.771 6.902 1.00 35.72 186 ASN A N 1
ATOM 1532 C CA . ASN A 1 186 ? 18.494 -5.813 8.364 1.00 35.72 186 ASN A CA 1
ATOM 1533 C C . ASN A 1 186 ? 17.213 -5.264 9.006 1.00 35.72 186 ASN A C 1
ATOM 1535 O O . ASN A 1 186 ? 16.639 -4.301 8.441 1.00 35.72 186 ASN A O 1
#

Foldseek 3Di:
DVLVVLVVLCVPDDLQVLCVQLPHPDSVLVVVLNVVSNVDPALLRQLQPSADSPRDGSVSNVVSSCVVSVHDCPVRVVVSVVLNVQQVLLQPWKKFFDFPDDDDDDDPVVVVVLRVLGIGRDGSVLDPPDDPVSNLVSQLVVLLVSCVVCQPVHGHGGQWMWTGGRPFIWIAGSNSDTDDDRPDDD

pLDDT: mean 87.59, std 10.15, range [35.72, 97.88]